Protein AF-0000000077147014 (afdb_homodimer)

Structure (mmCIF, N/CA/C/O backbone):
data_AF-0000000077147014-model_v1
#
loop_
_entity.id
_entity.type
_entity.pdbx_description
1 polymer '2-5 RNA ligase family protein'
#
loop_
_atom_site.group_PDB
_atom_site.id
_atom_site.type_symbol
_atom_site.label_atom_id
_atom_site.label_alt_id
_atom_site.label_comp_id
_atom_site.label_asym_id
_atom_site.label_entity_id
_atom_site.label_seq_id
_atom_site.pdbx_PDB_ins_code
_atom_site.Cartn_x
_atom_site.Cartn_y
_atom_site.Cartn_z
_atom_site.occupancy
_atom_site.B_iso_or_equiv
_atom_site.auth_seq_id
_atom_site.auth_comp_id
_atom_site.auth_asym_id
_atom_site.auth_atom_id
_atom_site.pdbx_PDB_model_num
ATOM 1 N N . MET A 1 1 ? -0.288 -18.688 -18.984 1 92.69 1 MET A N 1
ATOM 2 C CA . MET A 1 1 ? 0.367 -17.547 -18.375 1 92.69 1 MET A CA 1
ATOM 3 C C . MET A 1 1 ? 1.266 -17.969 -17.219 1 92.69 1 MET A C 1
ATOM 5 O O . MET A 1 1 ? 0.991 -18.969 -16.562 1 92.69 1 MET A O 1
ATOM 9 N N . TYR A 1 2 ? 2.439 -17.297 -17.062 1 96.5 2 TYR A N 1
ATOM 10 C CA . TYR A 1 2 ? 3.393 -17.609 -16 1 96.5 2 TYR A CA 1
ATOM 11 C C . TYR A 1 2 ? 3.498 -16.469 -15 1 96.5 2 TYR A C 1
ATOM 13 O O . TYR A 1 2 ? 3.217 -15.312 -15.336 1 96.5 2 TYR A O 1
ATOM 21 N N . ALA A 1 3 ? 3.865 -16.859 -13.805 1 96.75 3 ALA A N 1
ATOM 22 C CA . ALA A 1 3 ? 4.113 -15.828 -12.797 1 96.75 3 ALA A CA 1
ATOM 23 C C . ALA A 1 3 ? 5.227 -16.25 -11.844 1 96.75 3 ALA A C 1
ATOM 25 O O . ALA A 1 3 ? 5.406 -17.453 -11.578 1 96.75 3 ALA A O 1
ATOM 26 N N . ILE A 1 4 ? 5.977 -15.32 -11.414 1 97.81 4 ILE A N 1
ATOM 27 C CA . ILE A 1 4 ? 6.914 -15.516 -10.312 1 97.81 4 ILE A CA 1
ATOM 28 C C . ILE A 1 4 ? 6.309 -14.977 -9.016 1 97.81 4 ILE A C 1
ATOM 30 O O . ILE A 1 4 ? 5.945 -13.805 -8.938 1 97.81 4 ILE A O 1
ATOM 34 N N . ILE A 1 5 ? 6.238 -15.891 -8.039 1 97.81 5 ILE A N 1
ATOM 35 C CA . ILE A 1 5 ? 5.578 -15.516 -6.797 1 97.81 5 ILE A CA 1
ATOM 36 C C . ILE A 1 5 ? 6.547 -15.672 -5.629 1 97.81 5 ILE A C 1
ATOM 38 O O . ILE A 1 5 ? 7.426 -16.547 -5.656 1 97.81 5 ILE A O 1
ATOM 42 N N . ALA A 1 6 ? 6.457 -14.797 -4.676 1 97.75 6 ALA A N 1
ATOM 43 C CA . ALA A 1 6 ? 7.141 -14.906 -3.391 1 97.75 6 ALA A CA 1
ATOM 44 C C . ALA A 1 6 ? 6.211 -15.484 -2.322 1 97.75 6 ALA A C 1
ATOM 46 O O . ALA A 1 6 ? 5.129 -14.945 -2.078 1 97.75 6 ALA A O 1
ATOM 47 N N . THR A 1 7 ? 6.66 -16.562 -1.716 1 97.62 7 THR A N 1
ATOM 48 C CA . THR A 1 7 ? 5.84 -17.219 -0.704 1 97.62 7 THR A CA 1
ATOM 49 C C . THR A 1 7 ? 6.469 -17.078 0.678 1 97.62 7 THR A C 1
ATOM 51 O O . THR A 1 7 ? 7.613 -16.641 0.802 1 97.62 7 THR A O 1
ATOM 54 N N . PHE A 1 8 ? 5.684 -17.453 1.666 1 97.75 8 PHE A N 1
ATOM 55 C CA . PHE A 1 8 ? 6 -17.016 3.02 1 97.75 8 PHE A CA 1
ATOM 56 C C . PHE A 1 8 ? 6.328 -18.219 3.91 1 97.75 8 PHE A C 1
ATOM 58 O O . PHE A 1 8 ? 6.281 -19.359 3.461 1 97.75 8 PHE A O 1
ATOM 65 N N . ASP A 1 9 ? 6.742 -17.891 5.125 1 97.12 9 ASP A N 1
ATOM 66 C CA . ASP A 1 9 ? 6.973 -18.906 6.148 1 97.12 9 ASP A CA 1
ATOM 67 C C . ASP A 1 9 ? 5.688 -19.672 6.469 1 97.12 9 ASP A C 1
ATOM 69 O O . ASP A 1 9 ? 4.59 -19.203 6.16 1 97.12 9 ASP A O 1
ATOM 73 N N . ARG A 1 10 ? 5.891 -20.766 7.113 1 96.94 10 ARG A N 1
ATOM 74 C CA . ARG A 1 10 ? 4.793 -21.703 7.348 1 96.94 10 ARG A CA 1
ATOM 75 C C . ARG A 1 10 ? 3.74 -21.078 8.266 1 96.94 10 ARG A C 1
ATOM 77 O O . ARG A 1 10 ? 2.543 -21.312 8.086 1 96.94 10 ARG A O 1
ATOM 84 N N . VAL A 1 11 ? 4.176 -20.375 9.25 1 97.06 11 VAL A N 1
ATOM 85 C CA . VAL A 1 11 ? 3.254 -19.797 10.227 1 97.06 11 VAL A CA 1
ATOM 86 C C . VAL A 1 11 ? 2.295 -18.844 9.523 1 97.06 11 VAL A C 1
ATOM 88 O O . VAL A 1 11 ? 1.075 -18.953 9.672 1 97.06 11 VAL A O 1
ATOM 91 N N . PHE A 1 12 ? 2.838 -17.969 8.773 1 97.38 12 PHE A N 1
ATOM 92 C CA . PHE A 1 12 ? 2.023 -17.016 8.031 1 97.38 12 PHE A CA 1
ATOM 93 C C . PHE A 1 12 ? 1.154 -17.734 7.004 1 97.38 12 PHE A C 1
ATOM 95 O O . PHE A 1 12 ? -0.039 -17.438 6.887 1 97.38 12 PHE A O 1
ATOM 102 N N . THR A 1 13 ? 1.712 -18.625 6.293 1 97.56 13 THR A N 1
ATOM 103 C CA . THR A 1 13 ? 0.986 -19.359 5.258 1 97.56 13 THR A CA 1
ATOM 104 C C . THR A 1 13 ? -0.227 -20.062 5.848 1 97.56 13 THR A C 1
ATOM 106 O O . THR A 1 13 ? -1.324 -20 5.293 1 97.56 13 THR A O 1
ATOM 109 N N . ASN A 1 14 ? -0.044 -20.703 6.934 1 97.19 14 ASN A N 1
ATOM 110 C CA . ASN A 1 14 ? -1.148 -21.422 7.578 1 97.19 14 ASN A CA 1
ATOM 111 C C . ASN A 1 14 ? -2.236 -20.453 8.039 1 97.19 14 ASN A C 1
ATOM 113 O O . ASN A 1 14 ? -3.426 -20.719 7.855 1 97.19 14 ASN A O 1
ATOM 117 N N . LYS A 1 15 ? -1.782 -19.391 8.641 1 96.5 15 LYS A N 1
ATOM 118 C CA . LYS A 1 15 ? -2.729 -18.391 9.125 1 96.5 15 LYS A CA 1
ATOM 119 C C . LYS A 1 15 ? -3.59 -17.844 7.992 1 96.5 15 LYS A C 1
ATOM 121 O O . LYS A 1 15 ? -4.809 -17.75 8.125 1 96.5 15 LYS A O 1
ATOM 126 N N . ILE A 1 16 ? -2.965 -17.547 6.871 1 96.62 16 ILE A N 1
ATOM 127 C CA . ILE A 1 16 ? -3.68 -16.938 5.758 1 96.62 16 ILE A CA 1
ATOM 128 C C . ILE A 1 16 ? -4.543 -17.984 5.059 1 96.62 16 ILE A C 1
ATOM 130 O O . ILE A 1 16 ? -5.656 -17.688 4.621 1 96.62 16 ILE A O 1
ATOM 134 N N . THR A 1 17 ? -4.047 -19.188 4.961 1 95.81 17 THR A N 1
ATOM 135 C CA . THR A 1 17 ? -4.852 -20.266 4.387 1 95.81 17 THR A CA 1
ATOM 136 C C . THR A 1 17 ? -6.117 -20.484 5.207 1 95.81 17 THR A C 1
ATOM 138 O O . THR A 1 17 ? -7.203 -20.672 4.648 1 95.81 17 THR A O 1
ATOM 141 N N . GLU A 1 18 ? -5.965 -20.469 6.48 1 95.12 18 GLU A N 1
ATOM 142 C CA . GLU A 1 18 ? -7.129 -20.609 7.352 1 95.12 18 GLU A CA 1
ATOM 143 C C . GLU A 1 18 ? -8.109 -19.453 7.137 1 95.12 18 GLU A C 1
ATOM 145 O O . GLU A 1 18 ? -9.32 -19.672 7.055 1 95.12 18 GLU A O 1
ATOM 150 N N . LEU A 1 19 ? -7.598 -18.281 7.055 1 95.06 19 LEU A N 1
ATOM 151 C CA . LEU A 1 19 ? -8.438 -17.109 6.805 1 95.06 19 LEU A CA 1
ATOM 152 C C . LEU A 1 19 ? -9.164 -17.25 5.473 1 95.06 19 LEU A C 1
ATOM 154 O O . LEU A 1 19 ? -10.367 -16.984 5.391 1 95.06 19 LEU A O 1
ATOM 158 N N . GLN A 1 20 ? -8.469 -17.641 4.461 1 95.06 20 GLN A N 1
ATOM 159 C CA . GLN A 1 20 ? -9.062 -17.828 3.141 1 95.06 20 GLN A CA 1
ATOM 160 C C . GLN A 1 20 ? -10.18 -18.875 3.18 1 95.06 20 GLN A C 1
ATOM 162 O O . GLN A 1 20 ? -11.227 -18.688 2.549 1 95.06 20 GLN A O 1
ATOM 167 N N . ASN A 1 21 ? -9.953 -19.922 3.908 1 94.12 21 ASN A N 1
ATOM 168 C CA . ASN A 1 21 ? -10.984 -20.953 4.07 1 94.12 21 ASN A CA 1
ATOM 169 C C . ASN A 1 21 ? -12.211 -20.406 4.793 1 94.12 21 ASN A C 1
ATOM 171 O O . ASN A 1 21 ? -13.344 -20.672 4.395 1 94.12 21 ASN A O 1
ATOM 175 N N . GLU A 1 22 ? -11.961 -19.688 5.816 1 94.25 22 GLU A N 1
ATOM 176 C CA . GLU A 1 22 ? -13.07 -19.078 6.555 1 94.25 22 GLU A CA 1
ATOM 177 C C . GLU A 1 22 ? -13.875 -18.141 5.664 1 94.25 22 GLU A C 1
ATOM 179 O O . GLU A 1 22 ? -15.109 -18.156 5.707 1 94.25 22 GLU A O 1
ATOM 184 N N . LEU A 1 23 ? -13.172 -17.375 4.883 1 94.62 23 LEU A N 1
ATOM 185 C CA . LEU A 1 23 ? -13.844 -16.438 3.99 1 94.62 23 LEU A CA 1
ATOM 186 C C . LEU A 1 23 ? -14.633 -17.188 2.918 1 94.62 23 LEU A C 1
ATOM 188 O O . LEU A 1 23 ? -15.727 -16.75 2.531 1 94.62 23 LEU A O 1
ATOM 192 N N . THR A 1 24 ? -14.047 -18.234 2.447 1 92.94 24 THR A N 1
ATOM 193 C CA . THR A 1 24 ? -14.758 -19.062 1.479 1 92.94 24 THR A CA 1
ATOM 194 C C . THR A 1 24 ? -16.078 -19.578 2.068 1 92.94 24 THR A C 1
ATOM 196 O O . THR A 1 24 ? -17.094 -19.594 1.386 1 92.94 24 THR A O 1
ATOM 199 N N . ASN A 1 25 ? -16.047 -19.938 3.271 1 91.94 25 ASN A N 1
ATOM 200 C CA . ASN A 1 25 ? -17.25 -20.391 3.951 1 91.94 25 ASN A CA 1
ATOM 201 C C . ASN A 1 25 ? -18.297 -19.281 4.062 1 91.94 25 ASN A C 1
ATOM 203 O O . ASN A 1 25 ? -19.5 -19.531 3.996 1 91.94 25 ASN A O 1
ATOM 207 N N . VAL A 1 26 ? -17.797 -18.078 4.188 1 89.31 26 VAL A N 1
ATOM 208 C CA . VAL A 1 26 ? -18.656 -16.922 4.367 1 89.31 26 VAL A CA 1
ATOM 209 C C . VAL A 1 26 ? -19.297 -16.531 3.035 1 89.31 26 VAL A C 1
ATOM 211 O O . VAL A 1 26 ? -20.469 -16.188 2.979 1 89.31 26 VAL A O 1
ATOM 214 N N . ILE A 1 27 ? -18.5 -16.656 1.936 1 91.12 27 ILE A N 1
ATOM 215 C CA . ILE A 1 27 ? -18.969 -16.047 0.701 1 91.12 27 ILE A CA 1
ATOM 216 C C . ILE A 1 27 ? -19.391 -17.141 -0.289 1 91.12 27 ILE A C 1
ATOM 218 O O . ILE A 1 27 ? -20 -16.844 -1.318 1 91.12 27 ILE A O 1
ATOM 222 N N . GLY A 1 28 ? -19.109 -18.328 0.008 1 87.56 28 GLY A N 1
ATOM 223 C CA . GLY A 1 28 ? -19.516 -19.453 -0.815 1 87.56 28 GLY A CA 1
ATOM 224 C C . GLY A 1 28 ? -18.531 -19.781 -1.914 1 87.56 28 GLY A C 1
ATOM 225 O O . GLY A 1 28 ? -18.469 -20.922 -2.379 1 87.56 28 GLY A O 1
ATOM 226 N N . THR A 1 29 ? -17.812 -18.766 -2.443 1 79.94 29 THR A N 1
ATOM 227 C CA . THR A 1 29 ? -16.844 -19.031 -3.506 1 79.94 29 THR A CA 1
ATOM 228 C C . THR A 1 29 ? -15.617 -18.141 -3.344 1 79.94 29 THR A C 1
ATOM 230 O O . THR A 1 29 ? -15.711 -17.031 -2.812 1 79.94 29 THR A O 1
ATOM 233 N N . ASN A 1 30 ? -14.453 -18.719 -3.51 1 81.06 30 ASN A N 1
ATOM 234 C CA . ASN A 1 30 ? -13.18 -18.031 -3.598 1 81.06 30 ASN A CA 1
ATOM 235 C C . ASN A 1 30 ? -12.344 -18.547 -4.766 1 81.06 30 ASN A C 1
ATOM 237 O O . ASN A 1 30 ? -12.164 -19.75 -4.926 1 81.06 30 ASN A O 1
ATOM 241 N N . GLN A 1 31 ? -11.992 -17.734 -5.664 1 78.75 31 GLN A N 1
ATOM 242 C CA . GLN A 1 31 ? -11.312 -18.172 -6.887 1 78.75 31 GLN A CA 1
ATOM 243 C C . GLN A 1 31 ? -9.812 -17.922 -6.805 1 78.75 31 GLN A C 1
ATOM 245 O O . GLN A 1 31 ? -9.227 -17.312 -7.703 1 78.75 31 GLN A O 1
ATOM 250 N N . LEU A 1 32 ? -9.164 -18.438 -5.797 1 81.06 32 LEU A N 1
ATOM 251 C CA . LEU A 1 32 ? -7.738 -18.188 -5.586 1 81.06 32 LEU A CA 1
ATOM 252 C C . LEU A 1 32 ? -6.902 -19.219 -6.355 1 81.06 32 LEU A C 1
ATOM 254 O O . LEU A 1 32 ? -5.672 -19.219 -6.254 1 81.06 32 LEU A O 1
ATOM 258 N N . ALA A 1 33 ? -7.266 -19.844 -7.309 1 70.38 33 ALA A N 1
ATOM 259 C CA . ALA A 1 33 ? -6.66 -20.781 -8.25 1 70.38 33 ALA A CA 1
ATOM 260 C C . ALA A 1 33 ? -5.703 -21.734 -7.535 1 70.38 33 ALA A C 1
ATOM 262 O O . ALA A 1 33 ? -4.648 -22.078 -8.078 1 70.38 33 ALA A O 1
ATOM 263 N N . GLY A 1 34 ? -5.902 -21.969 -6.297 1 77.56 34 GLY A N 1
ATOM 264 C CA . GLY A 1 34 ? -5.16 -22.969 -5.562 1 77.56 34 GLY A CA 1
ATOM 265 C C . GLY A 1 34 ? -3.727 -22.562 -5.273 1 77.56 34 GLY A C 1
ATOM 266 O O . GLY A 1 34 ? -2.852 -23.422 -5.113 1 77.56 34 GLY A O 1
ATOM 267 N N . VAL A 1 35 ? -3.436 -21.406 -5.348 1 86.69 35 VAL A N 1
ATOM 268 C CA . VAL A 1 35 ? -2.076 -20.953 -5.062 1 86.69 35 VAL A CA 1
ATOM 269 C C . VAL A 1 35 ? -1.953 -20.578 -3.59 1 86.69 35 VAL A C 1
ATOM 271 O O . VAL A 1 35 ? -2.857 -19.953 -3.025 1 86.69 35 VAL A O 1
ATOM 274 N N . GLU A 1 36 ? -0.908 -21 -2.99 1 94.94 36 GLU A N 1
ATOM 275 C CA . GLU A 1 36 ? -0.655 -20.594 -1.611 1 94.94 36 GLU A CA 1
ATOM 276 C C . GLU A 1 36 ? -0.504 -19.078 -1.5 1 94.94 36 GLU A C 1
ATOM 278 O O . GLU A 1 36 ? -0.268 -18.391 -2.5 1 94.94 36 GLU A O 1
ATOM 283 N N . PRO A 1 37 ? -0.7 -18.609 -0.279 1 97.19 37 PRO A N 1
ATOM 284 C CA . PRO A 1 37 ? -0.51 -17.172 -0.081 1 97.19 37 PRO A CA 1
ATOM 285 C C . PRO A 1 37 ? 0.825 -16.672 -0.628 1 97.19 37 PRO A C 1
ATOM 287 O O . PRO A 1 37 ? 1.866 -17.281 -0.381 1 97.19 37 PRO A O 1
ATOM 290 N N . HIS A 1 38 ? 0.759 -15.555 -1.371 1 97.94 38 HIS A N 1
ATOM 291 C CA . HIS A 1 38 ? 1.967 -15.102 -2.055 1 97.94 38 HIS A CA 1
ATOM 292 C C . HIS A 1 38 ? 1.878 -13.625 -2.414 1 97.94 38 HIS A C 1
ATOM 294 O O . HIS A 1 38 ? 0.813 -13.016 -2.295 1 97.94 38 HIS A O 1
ATOM 300 N N . ILE A 1 39 ? 2.998 -13.117 -2.777 1 98.31 39 ILE A N 1
ATOM 301 C CA . ILE A 1 39 ? 3.115 -11.852 -3.5 1 98.31 39 ILE A CA 1
ATOM 302 C C . ILE A 1 39 ? 3.668 -12.109 -4.902 1 98.31 39 ILE A C 1
ATOM 304 O O . ILE A 1 39 ? 4.695 -12.773 -5.055 1 98.31 39 ILE A O 1
ATOM 308 N N . THR A 1 40 ? 2.986 -11.625 -5.91 1 97.94 40 THR A N 1
ATOM 309 C CA . THR A 1 40 ? 3.461 -11.781 -7.281 1 97.94 40 THR A CA 1
ATOM 310 C C . THR A 1 40 ? 4.492 -10.711 -7.621 1 97.94 40 THR A C 1
ATOM 312 O O . THR A 1 40 ? 4.285 -9.523 -7.34 1 97.94 40 THR A O 1
ATOM 315 N N . LEU A 1 41 ? 5.578 -11.156 -8.203 1 98.06 41 LEU A N 1
ATOM 316 C CA . LEU A 1 41 ? 6.645 -10.227 -8.578 1 98.06 41 LEU A CA 1
ATOM 317 C C . LEU A 1 41 ? 6.555 -9.875 -10.062 1 98.06 41 LEU A C 1
ATOM 319 O O . LEU A 1 41 ? 6.93 -8.766 -10.461 1 98.06 41 LEU A O 1
ATOM 323 N N . ALA A 1 42 ? 6.172 -10.789 -10.836 1 98 42 ALA A N 1
ATOM 324 C CA . ALA A 1 42 ? 6.078 -10.602 -12.281 1 98 42 ALA A CA 1
ATOM 325 C C . ALA A 1 42 ? 5.199 -11.672 -12.922 1 98 42 ALA A C 1
ATOM 327 O O . ALA A 1 42 ? 4.926 -12.711 -12.305 1 98 42 ALA A O 1
ATOM 328 N N . ASP A 1 43 ? 4.719 -11.383 -14.109 1 97.25 43 ASP A N 1
ATOM 329 C CA . ASP A 1 43 ? 3.994 -12.352 -14.922 1 97.25 43 ASP A CA 1
ATOM 330 C C . ASP A 1 43 ? 4.496 -12.344 -16.359 1 97.25 43 ASP A C 1
ATOM 332 O O . ASP A 1 43 ? 5.148 -11.391 -16.797 1 97.25 43 ASP A O 1
ATOM 336 N N . TYR A 1 44 ? 4.293 -13.453 -17.031 1 97 44 TYR A N 1
ATOM 337 C CA . TYR A 1 44 ? 4.746 -13.633 -18.406 1 97 44 TYR A CA 1
ATOM 338 C C . TYR A 1 44 ? 3.699 -14.375 -19.234 1 97 44 TYR A C 1
ATOM 340 O O . TYR A 1 44 ? 3.068 -15.312 -18.75 1 97 44 TYR A O 1
ATOM 348 N N . ASN A 1 45 ? 3.57 -13.961 -20.469 1 95.44 45 ASN A N 1
ATOM 349 C CA . ASN A 1 45 ? 2.701 -14.695 -21.375 1 95.44 45 ASN A CA 1
ATOM 350 C C . ASN A 1 45 ? 3.383 -15.953 -21.906 1 95.44 45 ASN A C 1
ATOM 352 O O . ASN A 1 45 ? 2.781 -17.031 -21.938 1 95.44 45 ASN A O 1
ATOM 356 N N . GLU A 1 46 ? 4.582 -15.797 -22.359 1 95.69 46 GLU A N 1
ATOM 357 C CA . GLU A 1 46 ? 5.422 -16.891 -22.844 1 95.69 46 GLU A CA 1
ATOM 358 C C . GLU A 1 46 ? 6.766 -16.906 -22.125 1 95.69 46 GLU A C 1
ATOM 360 O O . GLU A 1 46 ? 7.289 -15.859 -21.734 1 95.69 46 GLU A O 1
ATOM 365 N N . LEU A 1 47 ? 7.211 -18.125 -21.984 1 96 47 LEU A N 1
ATOM 366 C CA . LEU A 1 47 ? 8.445 -18.234 -21.219 1 96 47 LEU A CA 1
ATOM 367 C C . LEU A 1 47 ? 9.219 -19.484 -21.609 1 96 47 LEU A C 1
ATOM 369 O O . LEU A 1 47 ? 8.648 -20.562 -21.734 1 96 47 LEU A O 1
ATOM 373 N N . ASP A 1 48 ? 10.484 -19.266 -21.969 1 97.06 48 ASP A N 1
ATOM 374 C CA . ASP A 1 48 ? 11.383 -20.422 -21.984 1 97.06 48 ASP A CA 1
ATOM 375 C C . ASP A 1 48 ? 11.68 -20.906 -20.562 1 97.06 48 ASP A C 1
ATOM 377 O O . ASP A 1 48 ? 12.609 -20.406 -19.922 1 97.06 48 ASP A O 1
ATOM 381 N N . VAL A 1 49 ? 10.961 -21.875 -20.141 1 97.38 49 VAL A N 1
ATOM 382 C CA . VAL A 1 49 ? 10.945 -22.297 -18.75 1 97.38 49 VAL A CA 1
ATOM 383 C C . VAL A 1 49 ? 12.336 -22.781 -18.344 1 97.38 49 VAL A C 1
ATOM 385 O O . VAL A 1 49 ? 12.805 -22.484 -17.234 1 97.38 49 VAL A O 1
ATOM 388 N N . HIS A 1 50 ? 12.961 -23.516 -19.188 1 97.38 50 HIS A N 1
ATOM 389 C CA . HIS A 1 50 ? 14.273 -24.062 -18.875 1 97.38 50 HIS A CA 1
ATOM 390 C C . HIS A 1 50 ? 15.297 -22.953 -18.641 1 97.38 50 HIS A C 1
ATOM 392 O O . HIS A 1 50 ? 15.945 -22.906 -17.594 1 97.38 50 HIS A O 1
ATOM 398 N N . LEU A 1 51 ? 15.406 -22.109 -19.562 1 97.69 51 LEU A N 1
ATOM 399 C CA . LEU A 1 51 ? 16.344 -21 -19.438 1 97.69 51 LEU A CA 1
ATOM 400 C C . LEU A 1 51 ? 15.992 -20.125 -18.234 1 97.69 51 LEU A C 1
ATOM 402 O O . LEU A 1 51 ? 16.891 -19.703 -17.5 1 97.69 51 LEU A O 1
ATOM 406 N N . TYR A 1 52 ? 14.766 -19.844 -18.047 1 97.75 52 TYR A N 1
ATOM 407 C CA . TYR A 1 52 ? 14.289 -18.984 -16.984 1 97.75 52 TYR A CA 1
ATOM 408 C C . TYR A 1 52 ? 14.633 -19.562 -15.609 1 97.75 52 TYR A C 1
ATOM 410 O O . TYR A 1 52 ? 15.102 -18.844 -14.727 1 97.75 52 TYR A O 1
ATOM 418 N N . THR A 1 53 ? 14.414 -20.812 -15.445 1 97.56 53 THR A N 1
ATOM 419 C CA . THR A 1 53 ? 14.625 -21.422 -14.141 1 97.56 53 THR A CA 1
ATOM 420 C C . THR A 1 53 ? 16.109 -21.453 -13.789 1 97.56 53 THR A C 1
ATOM 422 O O . THR A 1 53 ? 16.484 -21.312 -12.617 1 97.56 53 THR A O 1
ATOM 425 N N . GLU A 1 54 ? 16.922 -21.672 -14.773 1 97 54 GLU A N 1
ATOM 426 C CA . GLU A 1 54 ? 18.359 -21.578 -14.531 1 97 54 GLU A CA 1
ATOM 427 C C . GLU A 1 54 ? 18.75 -20.188 -14.023 1 97 54 GLU A C 1
ATOM 429 O O . GLU A 1 54 ? 19.453 -20.062 -13.023 1 97 54 GLU A O 1
ATOM 434 N N . LYS A 1 55 ? 18.234 -19.25 -14.68 1 97.44 55 LYS A N 1
ATOM 435 C CA . LYS A 1 55 ? 18.516 -17.859 -14.297 1 97.44 55 LYS A CA 1
ATOM 436 C C . LYS A 1 55 ? 17.922 -17.547 -12.93 1 97.44 55 LYS A C 1
ATOM 438 O O . LYS A 1 55 ? 18.531 -16.797 -12.141 1 97.44 55 LYS A O 1
ATOM 443 N N . LEU A 1 56 ? 16.766 -18.062 -12.648 1 97.5 56 LEU A N 1
ATOM 444 C CA . LEU A 1 56 ? 16.125 -17.828 -11.367 1 97.5 56 LEU A CA 1
ATOM 445 C C . LEU A 1 56 ? 16.953 -18.391 -10.227 1 97.5 56 LEU A C 1
ATOM 447 O O . LEU A 1 56 ? 17.094 -17.75 -9.18 1 97.5 56 LEU A O 1
ATOM 451 N N . GLY A 1 57 ? 17.453 -19.547 -10.461 1 96.44 57 GLY A N 1
ATOM 452 C CA . GLY A 1 57 ? 18.344 -20.125 -9.469 1 96.44 57 GLY A CA 1
ATOM 453 C C . GLY A 1 57 ? 19.547 -19.234 -9.18 1 96.44 57 GLY A C 1
ATOM 454 O O . GLY A 1 57 ? 19.906 -19.047 -8.016 1 96.44 57 GLY A O 1
ATOM 455 N N . GLU A 1 58 ? 20.141 -18.719 -10.188 1 96.88 58 GLU A N 1
ATOM 456 C CA . GLU A 1 58 ? 21.281 -17.812 -10.047 1 96.88 58 GLU A CA 1
ATOM 457 C C . GLU A 1 58 ? 20.891 -16.547 -9.305 1 96.88 58 GLU A C 1
ATOM 459 O O . GLU A 1 58 ? 21.625 -16.062 -8.445 1 96.88 58 GLU A O 1
ATOM 464 N N . PHE A 1 59 ? 19.797 -16.062 -9.695 1 97.31 59 PHE A N 1
ATOM 465 C CA . PHE A 1 59 ? 19.297 -14.836 -9.086 1 97.31 59 PHE A CA 1
ATOM 466 C C . PHE A 1 59 ? 19.094 -15.023 -7.586 1 97.31 59 PHE A C 1
ATOM 468 O O . PHE A 1 59 ? 19.531 -14.188 -6.789 1 97.31 59 PHE A O 1
ATOM 475 N N . VAL A 1 60 ? 18.438 -16.094 -7.195 1 95.38 60 VAL A N 1
ATOM 476 C CA . VAL A 1 60 ? 18.125 -16.359 -5.797 1 95.38 60 VAL A CA 1
ATOM 477 C C . VAL A 1 60 ? 19.422 -16.516 -5 1 95.38 60 VAL A C 1
ATOM 479 O O . VAL A 1 60 ? 19.516 -16.062 -3.855 1 95.38 60 VAL A O 1
ATOM 482 N N . ALA A 1 61 ? 20.406 -17.062 -5.598 1 93.56 61 ALA A N 1
ATOM 483 C CA . ALA A 1 61 ? 21.672 -17.375 -4.938 1 93.56 61 ALA A CA 1
ATOM 484 C C . ALA A 1 61 ? 22.406 -16.094 -4.531 1 93.56 61 ALA A C 1
ATOM 486 O O . ALA A 1 61 ? 23.203 -16.094 -3.6 1 93.56 61 ALA A O 1
ATOM 487 N N . ILE A 1 62 ? 22.078 -15.008 -5.145 1 92.56 62 ILE A N 1
ATOM 488 C CA . ILE A 1 62 ? 22.844 -13.789 -4.875 1 92.56 62 ILE A CA 1
ATOM 489 C C . ILE A 1 62 ? 22 -12.828 -4.051 1 92.56 62 ILE A C 1
ATOM 491 O O . ILE A 1 62 ? 22.406 -11.703 -3.777 1 92.56 62 ILE A O 1
ATOM 495 N N . GLN A 1 63 ? 20.812 -13.227 -3.73 1 92.06 63 GLN A N 1
ATOM 496 C CA . GLN A 1 63 ? 19.953 -12.344 -2.947 1 92.06 63 GLN A CA 1
ATOM 497 C C . GLN A 1 63 ? 20.391 -12.32 -1.482 1 92.06 63 GLN A C 1
ATOM 499 O O . GLN A 1 63 ? 20.859 -13.328 -0.95 1 92.06 63 GLN A O 1
ATOM 504 N N . GLU A 1 64 ? 20.188 -11.141 -0.95 1 84.88 64 GLU A N 1
ATOM 505 C CA . GLU A 1 64 ? 20.438 -10.984 0.48 1 84.88 64 GLU A CA 1
ATOM 506 C C . GLU A 1 64 ? 19.188 -11.336 1.296 1 84.88 64 GLU A C 1
ATOM 508 O O . GLU A 1 64 ? 18.094 -11.422 0.752 1 84.88 64 GLU A O 1
ATOM 513 N N . ASN A 1 65 ? 19.453 -11.594 2.592 1 84.94 65 ASN A N 1
ATOM 514 C CA . ASN A 1 65 ? 18.344 -11.812 3.502 1 84.94 65 ASN A CA 1
ATOM 515 C C . ASN A 1 65 ? 17.453 -10.57 3.615 1 84.94 65 ASN A C 1
ATOM 517 O O . ASN A 1 65 ? 17.953 -9.445 3.635 1 84.94 65 ASN A O 1
ATOM 521 N N . MET A 1 66 ? 16.312 -10.891 3.641 1 87.88 66 MET A N 1
ATOM 522 C CA . MET A 1 66 ? 15.383 -9.781 3.811 1 87.88 66 MET A CA 1
ATOM 523 C C . MET A 1 66 ? 14.672 -9.867 5.16 1 87.88 66 MET A C 1
ATOM 525 O O . MET A 1 66 ? 14.383 -10.969 5.645 1 87.88 66 MET A O 1
ATOM 529 N N . ASP A 1 67 ? 14.359 -8.711 5.734 1 90 67 ASP A N 1
ATOM 530 C CA . ASP A 1 67 ? 13.578 -8.648 6.965 1 90 67 ASP A CA 1
ATOM 531 C C . ASP A 1 67 ? 12.141 -9.117 6.73 1 90 67 ASP A C 1
ATOM 533 O O . ASP A 1 67 ? 11.695 -9.203 5.586 1 90 67 ASP A O 1
ATOM 537 N N . ALA A 1 68 ? 11.586 -9.469 7.887 1 95.31 68 ALA A N 1
ATOM 538 C CA . ALA A 1 68 ? 10.172 -9.828 7.812 1 95.31 68 ALA A CA 1
ATOM 539 C C . ALA A 1 68 ? 9.352 -8.68 7.23 1 95.31 68 ALA A C 1
ATOM 541 O O . ALA A 1 68 ? 9.68 -7.508 7.418 1 95.31 68 ALA A O 1
ATOM 542 N N . VAL A 1 69 ? 8.383 -9.07 6.504 1 96.12 69 VAL A N 1
ATOM 543 C CA . VAL A 1 69 ? 7.438 -8.102 5.953 1 96.12 69 VAL A CA 1
ATOM 544 C C . VAL A 1 69 ? 6.211 -8.008 6.855 1 96.12 69 VAL A C 1
ATOM 546 O O . VAL A 1 69 ? 5.699 -9.031 7.324 1 96.12 69 VAL A O 1
ATOM 549 N N . THR A 1 70 ? 5.777 -6.789 7.105 1 96.81 70 THR A N 1
ATOM 550 C CA . THR A 1 70 ? 4.602 -6.562 7.938 1 96.81 70 THR A CA 1
ATOM 551 C C . THR A 1 70 ? 3.387 -6.219 7.074 1 96.81 70 THR A C 1
ATOM 553 O O . THR A 1 70 ? 3.518 -5.551 6.047 1 96.81 70 THR A O 1
ATOM 556 N N . PHE A 1 71 ? 2.25 -6.75 7.5 1 97.25 71 PHE A N 1
ATOM 557 C CA . PHE A 1 71 ? 0.974 -6.469 6.855 1 97.25 71 PHE A CA 1
ATOM 558 C C . PHE A 1 71 ? 0.046 -5.707 7.797 1 97.25 71 PHE A C 1
ATOM 560 O O . PHE A 1 71 ? -0.806 -6.309 8.453 1 97.25 71 PHE A O 1
ATOM 567 N N . PRO A 1 72 ? 0.117 -4.387 7.777 1 96.19 72 PRO A N 1
ATOM 568 C CA . PRO A 1 72 ? -0.645 -3.609 8.758 1 96.19 72 PRO A CA 1
ATOM 569 C C . PRO A 1 72 ? -2.043 -3.246 8.266 1 96.19 72 PRO A C 1
ATOM 571 O O . PRO A 1 72 ? -2.863 -2.742 9.039 1 96.19 72 PRO A O 1
ATOM 574 N N . SER A 1 73 ? -2.332 -3.502 7.012 1 96.88 73 SER A N 1
ATOM 575 C CA . SER A 1 73 ? -3.588 -3.016 6.453 1 96.88 73 SER A CA 1
ATOM 576 C C . SER A 1 73 ? -4.156 -3.996 5.43 1 96.88 73 SER A C 1
ATOM 578 O O . SER A 1 73 ? -3.463 -4.922 5 1 96.88 73 SER A O 1
ATOM 580 N N . VAL A 1 74 ? -5.406 -3.791 5.141 1 97.44 74 VAL A N 1
ATOM 581 C CA . VAL A 1 74 ? -6.109 -4.539 4.105 1 97.44 74 VAL A CA 1
ATOM 582 C C . VAL A 1 74 ? -6.383 -3.629 2.906 1 97.44 74 VAL A C 1
ATOM 584 O O . VAL A 1 74 ? -6.727 -2.457 3.074 1 97.44 74 VAL A O 1
ATOM 587 N N . GLY A 1 75 ? -6.129 -4.172 1.746 1 97.25 75 GLY A N 1
ATOM 588 C CA . GLY A 1 75 ? -6.402 -3.432 0.525 1 97.25 75 GLY A CA 1
ATOM 589 C C . GLY A 1 75 ? -7.496 -4.059 -0.32 1 97.25 75 GLY A C 1
ATOM 590 O O . GLY A 1 75 ? -7.84 -5.227 -0.134 1 97.25 75 GLY A O 1
ATOM 591 N N . ILE A 1 76 ? -8.008 -3.23 -1.161 1 96.12 76 ILE A N 1
ATOM 592 C CA . ILE A 1 76 ? -9.023 -3.721 -2.084 1 96.12 76 ILE A CA 1
ATOM 593 C C . ILE A 1 76 ? -8.789 -3.125 -3.471 1 96.12 76 ILE A C 1
ATOM 595 O O . ILE A 1 76 ? -8.352 -1.979 -3.598 1 96.12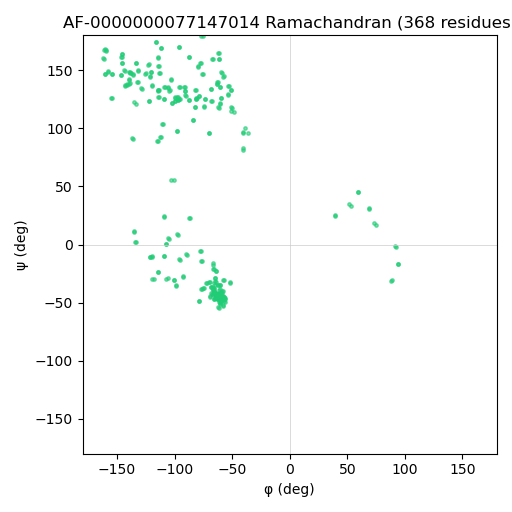 76 ILE A O 1
ATOM 599 N N . PHE A 1 77 ? -8.938 -3.906 -4.453 1 94.88 77 PHE A N 1
ATOM 600 C CA . PHE A 1 77 ? -9.125 -3.465 -5.828 1 94.88 77 PHE A CA 1
ATOM 601 C C . PHE A 1 77 ? -10.609 -3.48 -6.199 1 94.88 77 PHE A C 1
ATOM 603 O O . PHE A 1 77 ? -11.141 -4.512 -6.609 1 94.88 77 PHE A O 1
ATOM 610 N N . PRO A 1 78 ? -11.234 -2.338 -6.121 1 88.12 78 PRO A N 1
ATOM 611 C CA . PRO A 1 78 ? -12.688 -2.328 -6.297 1 88.12 78 PRO A CA 1
ATOM 612 C C . PRO A 1 78 ? -13.117 -2.748 -7.699 1 88.12 78 PRO A C 1
ATOM 614 O O . PRO A 1 78 ? -14.195 -3.32 -7.875 1 88.12 78 PRO A O 1
ATOM 617 N N . THR A 1 79 ? -12.312 -2.516 -8.688 1 85.06 79 THR A N 1
ATOM 618 C CA . THR A 1 79 ? -12.672 -2.766 -10.086 1 85.06 79 THR A CA 1
ATOM 619 C C . THR A 1 79 ? -12.906 -4.254 -10.32 1 85.06 79 THR A C 1
ATOM 621 O O . THR A 1 79 ? -13.633 -4.633 -11.242 1 85.06 79 THR A O 1
ATOM 624 N N . ASN A 1 80 ? -12.336 -5.121 -9.469 1 86.31 80 ASN A N 1
ATOM 625 C CA . ASN A 1 80 ? -12.523 -6.551 -9.695 1 86.31 80 ASN A CA 1
ATOM 626 C C . ASN A 1 80 ? -12.859 -7.285 -8.398 1 86.31 80 ASN A C 1
ATOM 628 O O . ASN A 1 80 ? -12.781 -8.516 -8.344 1 86.31 80 ASN A O 1
ATOM 632 N N . GLY A 1 81 ? -13.133 -6.543 -7.398 1 90 81 GLY A N 1
ATOM 633 C CA . GLY A 1 81 ? -13.625 -7.105 -6.152 1 90 81 GLY A CA 1
ATOM 634 C C . GLY A 1 81 ? -12.586 -7.922 -5.41 1 90 81 GLY A C 1
ATOM 635 O O . GLY A 1 81 ? -12.906 -8.938 -4.793 1 90 81 GLY A O 1
ATOM 636 N N . THR A 1 82 ? -11.328 -7.586 -5.523 1 94.62 82 THR A N 1
ATOM 637 C CA . THR A 1 82 ? -10.242 -8.297 -4.852 1 94.62 82 THR A CA 1
ATOM 638 C C . THR A 1 82 ? -9.953 -7.676 -3.488 1 94.62 82 THR A C 1
ATOM 640 O O . THR A 1 82 ? -9.914 -6.449 -3.355 1 94.62 82 THR A O 1
ATOM 643 N N . VAL A 1 83 ? -9.844 -8.508 -2.461 1 96.69 83 VAL A N 1
ATOM 644 C CA . VAL A 1 83 ? -9.43 -8.109 -1.119 1 96.69 83 VAL A CA 1
ATOM 645 C C . VAL A 1 83 ? -8.094 -8.766 -0.774 1 96.69 83 VAL A C 1
ATOM 647 O O . VAL A 1 83 ? -7.906 -9.961 -0.999 1 96.69 83 VAL A O 1
ATOM 650 N N . PHE A 1 84 ? -7.168 -7.957 -0.253 1 97.62 84 PHE A N 1
ATOM 651 C CA . PHE A 1 84 ? -5.836 -8.5 -0.025 1 97.62 84 PHE A CA 1
ATOM 652 C C . PHE A 1 84 ? -5.203 -7.883 1.214 1 97.62 84 PHE A C 1
ATOM 654 O O . PHE A 1 84 ? -5.645 -6.832 1.685 1 97.62 84 PHE A O 1
ATOM 661 N N . LEU A 1 85 ? -4.266 -8.602 1.8 1 97.56 85 LEU A N 1
ATOM 662 C CA . LEU A 1 85 ? -3.379 -8.008 2.795 1 97.56 85 LEU A CA 1
ATOM 663 C C . LEU A 1 85 ? -2.275 -7.199 2.123 1 97.56 85 LEU A C 1
ATOM 665 O O . LEU A 1 85 ? -1.615 -7.688 1.201 1 97.56 85 LEU A O 1
ATOM 669 N N . ALA A 1 86 ? -2.129 -5.98 2.539 1 97.94 86 ALA A N 1
ATOM 670 C CA . ALA A 1 86 ? -1.139 -5.078 1.954 1 97.94 86 ALA A CA 1
ATOM 671 C C . ALA A 1 86 ? 0.083 -4.945 2.859 1 97.94 86 ALA A C 1
ATOM 673 O O . ALA A 1 86 ? -0.036 -4.527 4.016 1 97.94 86 ALA A O 1
ATOM 674 N N . PRO A 1 87 ? 1.254 -5.273 2.348 1 97.94 87 PRO A N 1
ATOM 675 C CA . PRO A 1 87 ? 2.455 -5.098 3.166 1 97.94 87 PRO A CA 1
ATOM 676 C C . PRO A 1 87 ? 2.947 -3.652 3.193 1 97.94 87 PRO A C 1
ATOM 678 O O . PRO A 1 87 ? 2.672 -2.887 2.266 1 97.94 87 PRO A O 1
ATOM 681 N N . THR A 1 88 ? 3.627 -3.357 4.293 1 97.56 88 THR A N 1
ATOM 682 C CA . THR A 1 88 ? 4.477 -2.176 4.223 1 97.56 88 THR A CA 1
ATOM 683 C C . THR A 1 88 ? 5.539 -2.338 3.139 1 97.56 88 THR A C 1
ATOM 685 O O . THR A 1 88 ? 6.312 -3.299 3.158 1 97.56 88 THR A O 1
ATOM 688 N N . VAL A 1 89 ? 5.52 -1.427 2.203 1 97.69 89 VAL A N 1
ATOM 689 C CA . VAL A 1 89 ? 6.531 -1.489 1.153 1 97.69 89 VAL A CA 1
ATOM 690 C C . VAL A 1 89 ? 7.812 -0.812 1.63 1 97.69 89 VAL A C 1
ATOM 692 O O . VAL A 1 89 ? 7.895 0.418 1.675 1 97.69 89 VAL A O 1
ATOM 695 N N . THR A 1 90 ? 8.773 -1.587 1.907 1 96.44 90 THR A N 1
ATOM 696 C CA . THR A 1 90 ? 10.062 -1.091 2.381 1 96.44 90 THR A CA 1
ATOM 697 C C . THR A 1 90 ? 11.055 -0.972 1.229 1 96.44 90 THR A C 1
ATOM 699 O O . THR A 1 90 ? 10.781 -1.425 0.116 1 96.44 90 THR A O 1
ATOM 702 N N . SER A 1 91 ? 12.188 -0.329 1.55 1 95 91 SER A N 1
ATOM 703 C CA . SER A 1 91 ? 13.258 -0.251 0.564 1 95 91 SER A CA 1
ATOM 704 C C . SER A 1 91 ? 13.75 -1.641 0.168 1 95 91 SER A C 1
ATOM 706 O O . SER A 1 91 ? 14.062 -1.885 -0.998 1 95 91 SER A O 1
ATOM 708 N N . GLU A 1 92 ? 13.742 -2.537 1.134 1 94.75 92 GLU A N 1
ATOM 709 C CA . GLU A 1 92 ? 14.211 -3.895 0.872 1 94.75 92 GLU A CA 1
ATOM 710 C C . GLU A 1 92 ? 13.258 -4.641 -0.052 1 94.75 92 GLU A C 1
ATOM 712 O O . GLU A 1 92 ? 13.688 -5.32 -0.985 1 94.75 92 GLU A O 1
ATOM 717 N N . LEU A 1 93 ? 12.016 -4.523 0.214 1 96.75 93 LEU A N 1
ATOM 718 C CA . LEU A 1 93 ? 11.023 -5.195 -0.619 1 96.75 93 LEU A CA 1
ATOM 719 C C . LEU A 1 93 ? 11.039 -4.641 -2.039 1 96.75 93 LEU A C 1
ATOM 721 O O . LEU A 1 93 ? 11.008 -5.402 -3.008 1 96.75 93 LEU A O 1
ATOM 725 N N . LEU A 1 94 ? 11.141 -3.357 -2.16 1 96.69 94 LEU A N 1
ATOM 726 C CA . LEU A 1 94 ? 11.195 -2.721 -3.473 1 96.69 94 LEU A CA 1
ATOM 727 C C . LEU A 1 94 ? 12.469 -3.115 -4.215 1 96.69 94 LEU A C 1
ATOM 729 O O . LEU A 1 94 ? 12.438 -3.322 -5.43 1 96.69 94 LEU A O 1
ATOM 733 N N . LYS A 1 95 ? 13.5 -3.148 -3.445 1 95.44 95 LYS A N 1
ATOM 734 C CA . LYS A 1 95 ? 14.773 -3.543 -4.043 1 95.44 95 LYS A CA 1
ATOM 735 C C . LYS A 1 95 ? 14.703 -4.957 -4.609 1 95.44 95 LYS A C 1
ATOM 737 O O . LYS A 1 95 ? 15.227 -5.223 -5.695 1 95.44 95 LYS A O 1
ATOM 742 N N . LEU A 1 96 ? 14.102 -5.848 -3.891 1 96.25 96 LEU A N 1
ATOM 743 C CA . LEU A 1 96 ? 13.914 -7.203 -4.402 1 96.25 96 LEU A CA 1
ATOM 744 C C . LEU A 1 96 ? 13.164 -7.18 -5.73 1 96.25 96 LEU A C 1
ATOM 746 O O . LEU A 1 96 ? 13.586 -7.816 -6.699 1 96.25 96 LEU A O 1
ATOM 750 N N . HIS A 1 97 ? 12.109 -6.449 -5.789 1 97.81 97 HIS A N 1
ATOM 751 C CA . HIS A 1 97 ? 11.289 -6.359 -6.988 1 97.81 97 HIS A CA 1
ATOM 752 C C . HIS A 1 97 ? 12.062 -5.723 -8.141 1 97.81 97 HIS A C 1
ATOM 754 O O . HIS A 1 97 ? 12.07 -6.246 -9.25 1 97.81 97 HIS A O 1
ATOM 760 N N . HIS A 1 98 ? 12.75 -4.629 -7.883 1 97.19 98 HIS A N 1
ATOM 761 C CA . HIS A 1 98 ? 13.508 -3.926 -8.914 1 97.19 98 HIS A CA 1
ATOM 762 C C . HIS A 1 98 ? 14.664 -4.777 -9.43 1 97.19 98 HIS A C 1
ATOM 764 O O . HIS A 1 98 ? 14.891 -4.852 -10.641 1 97.19 98 HIS A O 1
ATOM 770 N N . SER A 1 99 ? 15.398 -5.352 -8.484 1 96.88 99 SER A N 1
ATOM 771 C CA . SER A 1 99 ? 16.531 -6.184 -8.891 1 96.88 99 SER A CA 1
ATOM 772 C C . SER A 1 99 ? 16.062 -7.371 -9.727 1 96.88 99 SER A C 1
ATOM 774 O O . SER A 1 99 ? 16.75 -7.762 -10.68 1 96.88 99 SER A O 1
ATOM 776 N N . TYR A 1 100 ? 14.93 -7.949 -9.352 1 97.81 100 TYR A N 1
ATOM 777 C CA . TYR A 1 100 ? 14.359 -9.031 -10.148 1 97.81 100 TYR A CA 1
ATOM 778 C C . TYR A 1 100 ? 14.102 -8.578 -11.578 1 97.81 100 TYR A C 1
ATOM 780 O O . TYR A 1 100 ? 14.547 -9.219 -12.531 1 97.81 100 TYR A O 1
ATOM 788 N N . HIS A 1 101 ? 13.398 -7.488 -11.727 1 97.88 101 HIS A N 1
ATOM 789 C CA . HIS A 1 101 ? 13.016 -7.023 -13.055 1 97.88 101 HIS A CA 1
ATOM 790 C C . HIS A 1 101 ? 14.242 -6.625 -13.867 1 97.88 101 HIS A C 1
ATOM 792 O O . HIS A 1 101 ? 14.266 -6.797 -15.086 1 97.88 101 HIS A O 1
ATOM 798 N N . ASP A 1 102 ? 15.203 -6.098 -13.195 1 97.56 102 ASP A N 1
ATOM 799 C CA . ASP A 1 102 ? 16.438 -5.766 -13.891 1 97.56 102 ASP A CA 1
ATOM 800 C C . ASP A 1 102 ? 17.156 -7.023 -14.375 1 97.56 102 ASP A C 1
ATOM 802 O O . ASP A 1 102 ? 17.609 -7.082 -15.516 1 97.56 102 ASP A O 1
ATOM 806 N N . TYR A 1 103 ? 17.188 -8 -13.547 1 97.75 103 TYR A N 1
ATOM 807 C CA . TYR A 1 103 ? 17.891 -9.242 -13.844 1 97.75 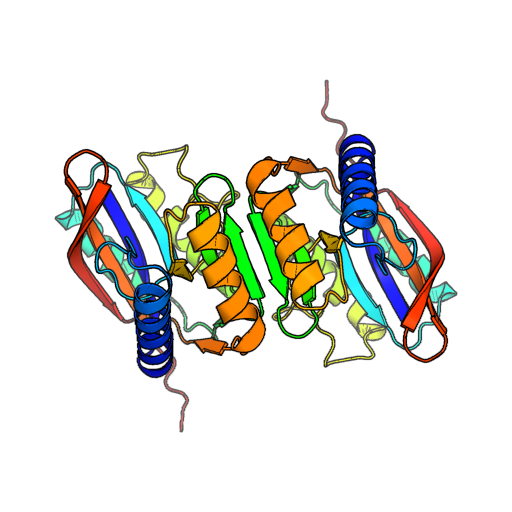103 TYR A CA 1
ATOM 808 C C . TYR A 1 103 ? 17.172 -10.016 -14.945 1 97.75 103 TYR A C 1
ATOM 810 O O . TYR A 1 103 ? 17.828 -10.664 -15.773 1 97.75 103 TYR A O 1
ATOM 818 N N . PHE A 1 104 ? 15.875 -9.93 -15.023 1 97.88 104 PHE A N 1
ATOM 819 C CA . PHE A 1 104 ? 15.086 -10.742 -15.945 1 97.88 104 PHE A CA 1
ATOM 820 C C . PHE A 1 104 ? 14.516 -9.891 -17.078 1 97.88 104 PHE A C 1
ATOM 822 O O . PHE A 1 104 ? 13.516 -10.25 -17.688 1 97.88 104 PHE A O 1
ATOM 829 N N . LYS A 1 105 ? 15.133 -8.797 -17.359 1 96.44 105 LYS A N 1
ATOM 830 C CA . LYS A 1 105 ? 14.648 -7.812 -18.328 1 96.44 105 LYS A CA 1
ATOM 831 C C . LYS A 1 105 ? 14.453 -8.438 -19.703 1 96.44 105 LYS A C 1
ATOM 833 O O . LYS A 1 105 ? 13.547 -8.055 -20.453 1 96.44 105 LYS A O 1
ATOM 838 N N . THR A 1 106 ? 15.227 -9.438 -20.062 1 95.38 106 THR A N 1
ATOM 839 C CA . THR A 1 106 ? 15.203 -10.039 -21.406 1 95.38 106 THR A CA 1
ATOM 840 C C . THR A 1 106 ? 13.984 -10.945 -21.562 1 95.38 106 THR A C 1
ATOM 842 O O . THR A 1 106 ? 13.633 -11.32 -22.688 1 95.38 106 THR A O 1
ATOM 845 N N . PHE A 1 107 ? 13.312 -11.289 -20.453 1 96.25 107 PHE A N 1
ATOM 846 C CA . PHE A 1 107 ? 12.148 -12.164 -20.5 1 96.25 107 PHE A CA 1
ATOM 847 C C . PHE A 1 107 ? 10.859 -11.359 -20.531 1 96.25 107 PHE A C 1
ATOM 849 O O . PHE A 1 107 ? 9.781 -11.906 -20.781 1 96.25 107 PHE A O 1
ATOM 856 N N . HIS A 1 108 ? 10.984 -10.109 -20.266 1 93.25 108 HIS A N 1
ATOM 857 C CA . HIS A 1 108 ? 9.805 -9.266 -20.156 1 93.25 108 HIS A CA 1
ATOM 858 C C . HIS A 1 108 ? 9.008 -9.258 -21.453 1 93.25 108 HIS A C 1
ATOM 860 O O . HIS A 1 108 ? 9.531 -8.883 -22.5 1 93.25 108 HIS A O 1
ATOM 866 N N . ASP A 1 109 ? 7.738 -9.57 -21.375 1 94.5 109 ASP A N 1
ATOM 867 C CA . ASP A 1 109 ? 6.969 -9.695 -22.609 1 94.5 109 ASP A CA 1
ATOM 868 C C . ASP A 1 109 ? 5.629 -8.969 -22.5 1 94.5 109 ASP A C 1
ATOM 870 O O . ASP A 1 109 ? 4.762 -9.109 -23.375 1 94.5 109 ASP A O 1
ATOM 874 N N . ASN A 1 110 ? 5.398 -8.336 -21.406 1 92.94 110 ASN A N 1
ATOM 875 C CA . ASN A 1 110 ? 4.164 -7.59 -21.188 1 92.94 110 ASN A CA 1
ATOM 876 C C . ASN A 1 110 ? 4.43 -6.238 -20.531 1 92.94 110 ASN A C 1
ATOM 878 O O . ASN A 1 110 ? 4.375 -6.113 -19.312 1 92.94 110 ASN A O 1
ATOM 882 N N . PRO A 1 111 ? 4.617 -5.203 -21.312 1 87.88 111 PRO A N 1
ATOM 883 C CA . PRO A 1 111 ? 4.91 -3.881 -20.75 1 87.88 111 PRO A CA 1
ATOM 884 C C . PRO A 1 111 ? 3.742 -3.297 -19.969 1 87.88 111 PRO A C 1
ATOM 886 O O . PRO A 1 111 ? 3.932 -2.377 -19.172 1 87.88 111 PRO A O 1
ATOM 889 N N . ASN A 1 112 ? 2.564 -3.84 -20.156 1 90.88 112 ASN A N 1
ATOM 890 C CA . ASN A 1 112 ? 1.383 -3.293 -19.5 1 90.88 112 ASN A CA 1
ATOM 891 C C . ASN A 1 112 ? 1.034 -4.07 -18.234 1 90.88 112 ASN A C 1
ATOM 893 O O . ASN A 1 112 ? -0.021 -3.854 -17.625 1 90.88 112 ASN A O 1
ATOM 897 N N . SER A 1 113 ? 1.956 -4.934 -17.906 1 94.62 113 SER A N 1
ATOM 898 C CA . SER A 1 113 ? 1.732 -5.707 -16.688 1 94.62 113 SER A CA 1
ATOM 899 C C . SER A 1 113 ? 1.597 -4.797 -15.477 1 94.62 113 SER A C 1
ATOM 901 O O . SER A 1 113 ? 2.271 -3.771 -15.383 1 94.62 113 SER A O 1
ATOM 903 N N . TYR A 1 114 ? 0.807 -5.203 -14.5 1 93.69 114 TYR A N 1
ATOM 904 C CA . TYR A 1 114 ? 0.629 -4.469 -13.25 1 93.69 114 TYR A CA 1
ATOM 905 C C . TYR A 1 114 ? 1.813 -4.684 -12.312 1 93.69 114 TYR A C 1
ATOM 907 O O . TYR A 1 114 ? 1.939 -4.004 -11.297 1 93.69 114 TYR A O 1
ATOM 915 N N . TYR A 1 115 ? 2.707 -5.574 -12.758 1 97.06 115 TYR A N 1
ATOM 916 C CA . TYR A 1 115 ? 3.762 -5.973 -11.836 1 97.06 115 TYR A CA 1
ATOM 917 C C . TYR A 1 115 ? 5.094 -5.332 -12.219 1 97.06 115 TYR A C 1
ATOM 919 O O . TYR A 1 115 ? 6.117 -5.594 -11.586 1 97.06 115 TYR A O 1
ATOM 927 N N . VAL A 1 116 ? 5.062 -4.477 -13.195 1 96.69 116 VAL A N 1
ATOM 928 C CA . VAL A 1 116 ? 6.32 -3.852 -13.594 1 96.69 116 VAL A CA 1
ATOM 929 C C . VAL A 1 116 ? 6.684 -2.75 -12.602 1 96.69 116 VAL A C 1
ATOM 931 O O . VAL A 1 116 ? 5.812 -2.207 -11.922 1 96.69 116 VAL A O 1
ATOM 934 N N . PRO A 1 117 ? 7.98 -2.414 -12.508 1 95.5 117 PRO A N 1
ATOM 935 C CA . PRO A 1 117 ? 8.391 -1.321 -11.617 1 95.5 117 PRO A CA 1
ATOM 936 C C . PRO A 1 117 ? 7.621 -0.029 -11.883 1 95.5 117 PRO A C 1
ATOM 938 O O . PRO A 1 117 ? 7.379 0.323 -13.039 1 95.5 117 PRO A O 1
ATOM 941 N N . GLY A 1 118 ? 7.207 0.626 -10.836 1 93.88 118 GLY A N 1
ATOM 942 C CA . GLY A 1 118 ? 6.434 1.853 -10.945 1 93.88 118 GLY A CA 1
ATOM 943 C C . GLY A 1 118 ? 4.934 1.62 -10.891 1 93.88 118 GLY A C 1
ATOM 944 O O . GLY A 1 118 ? 4.164 2.555 -10.664 1 93.88 118 GLY A O 1
ATOM 945 N N . LYS A 1 119 ? 4.508 0.396 -11.102 1 95.62 119 LYS A N 1
ATOM 946 C CA . LYS A 1 119 ? 3.084 0.076 -11.109 1 95.62 119 LYS A CA 1
ATOM 947 C C . LYS A 1 119 ? 2.754 -0.98 -10.062 1 95.62 119 LYS A C 1
ATOM 949 O O . LYS A 1 119 ? 1.585 -1.199 -9.742 1 95.62 119 LYS A O 1
ATOM 954 N N . TRP A 1 120 ? 3.734 -1.544 -9.531 1 97.69 120 TRP A N 1
ATOM 955 C CA . TRP A 1 120 ? 3.617 -2.717 -8.672 1 97.69 120 TRP A CA 1
ATOM 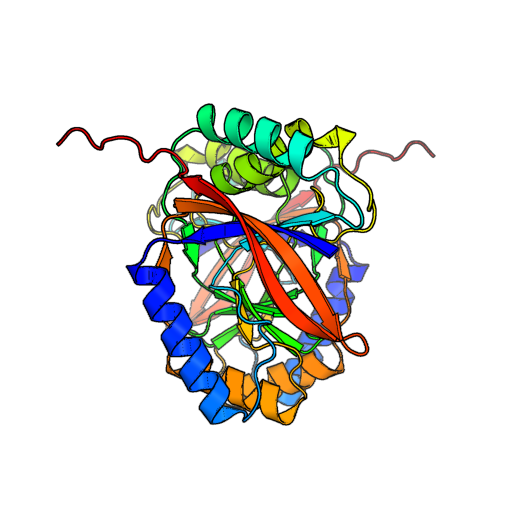956 C C . TRP A 1 120 ? 2.924 -2.363 -7.359 1 97.69 120 TRP A C 1
ATOM 958 O O . TRP A 1 120 ? 3.344 -1.443 -6.656 1 97.69 120 TRP A O 1
ATOM 968 N N . VAL A 1 121 ? 1.823 -3.068 -7.07 1 97.75 121 VAL A N 1
ATOM 969 C CA . VAL A 1 121 ? 1.152 -3.064 -5.777 1 97.75 121 VAL A CA 1
ATOM 970 C C . VAL A 1 121 ? 1.299 -4.434 -5.113 1 97.75 121 VAL A C 1
ATOM 972 O O . VAL A 1 121 ? 0.475 -5.324 -5.328 1 97.75 121 VAL A O 1
ATOM 975 N N . PRO A 1 122 ? 2.316 -4.574 -4.309 1 98.25 122 PRO A N 1
ATOM 976 C CA . PRO A 1 122 ? 2.457 -5.879 -3.656 1 98.25 122 PRO A CA 1
ATOM 977 C C . PRO A 1 122 ? 1.26 -6.227 -2.773 1 98.25 122 PRO A C 1
ATOM 979 O O . PRO A 1 122 ? 0.75 -5.367 -2.049 1 98.25 122 PRO A O 1
ATOM 982 N N . HIS A 1 123 ? 0.81 -7.457 -2.889 1 98.25 123 HIS A N 1
ATOM 983 C CA . HIS A 1 123 ? -0.39 -7.844 -2.156 1 98.25 123 HIS A CA 1
ATOM 984 C C . HIS A 1 123 ? -0.457 -9.359 -1.967 1 98.25 123 HIS A C 1
ATOM 986 O O . HIS A 1 123 ? 0.086 -10.109 -2.777 1 98.25 123 HIS A O 1
ATOM 992 N N . CYS A 1 124 ? -1.036 -9.766 -0.907 1 97.94 124 CYS A N 1
ATOM 993 C CA . CYS A 1 124 ? -1.424 -11.148 -0.633 1 97.94 124 CYS A CA 1
ATOM 994 C C . CYS A 1 124 ? -2.939 -11.297 -0.637 1 97.94 124 CYS A C 1
ATOM 996 O O . CYS A 1 124 ? -3.605 -10.945 0.337 1 97.94 124 CYS A O 1
ATOM 998 N N . THR A 1 125 ? -3.473 -11.852 -1.705 1 96.94 125 THR A N 1
ATOM 999 C CA . THR A 1 125 ? -4.914 -11.922 -1.915 1 96.94 125 THR A CA 1
ATOM 1000 C C . THR A 1 125 ? -5.562 -12.875 -0.917 1 96.94 125 THR A C 1
ATOM 1002 O O . THR A 1 125 ? -5.055 -13.977 -0.683 1 96.94 125 THR A O 1
ATOM 1005 N N . ILE A 1 126 ? -6.625 -12.43 -0.344 1 96.19 126 ILE A N 1
ATOM 1006 C CA . ILE A 1 126 ? -7.328 -13.305 0.588 1 96.19 126 ILE A CA 1
ATOM 1007 C C . ILE A 1 126 ? -8.703 -13.656 0.03 1 96.19 126 ILE A C 1
ATOM 1009 O O . ILE A 1 126 ? -9.312 -14.656 0.429 1 96.19 126 ILE A O 1
ATOM 1013 N N . ALA A 1 127 ? -9.234 -12.852 -0.833 1 95.25 127 ALA A N 1
ATOM 1014 C CA . ALA A 1 127 ? -10.461 -13.141 -1.574 1 95.25 127 ALA A CA 1
ATOM 1015 C C . ALA A 1 127 ? -10.5 -12.375 -2.891 1 95.25 127 ALA A C 1
ATOM 1017 O O . ALA A 1 127 ? -9.977 -11.258 -2.98 1 95.25 127 ALA A O 1
ATOM 1018 N N . ASN A 1 128 ? -11.102 -12.969 -3.926 1 93 128 ASN A N 1
ATOM 1019 C CA . ASN A 1 128 ? -11.125 -12.281 -5.215 1 93 128 ASN A CA 1
ATOM 1020 C C . ASN A 1 128 ? -12.414 -12.57 -5.984 1 93 128 ASN A C 1
ATOM 1022 O O . ASN A 1 128 ? -13.188 -13.438 -5.594 1 93 128 ASN A O 1
ATOM 1026 N N . ARG A 1 129 ? -12.648 -11.672 -6.965 1 89.62 129 ARG A N 1
ATOM 1027 C CA . ARG A 1 129 ? -13.797 -11.781 -7.852 1 89.62 129 ARG A CA 1
ATOM 1028 C C . ARG A 1 129 ? -15.102 -11.75 -7.055 1 89.62 129 ARG A C 1
ATOM 1030 O O . ARG A 1 129 ? -15.984 -12.586 -7.27 1 89.62 129 ARG A O 1
ATOM 1037 N N . LEU A 1 130 ? -15.164 -10.859 -6.16 1 92.94 130 LEU A N 1
ATOM 1038 C CA . LEU A 1 130 ? -16.328 -10.734 -5.285 1 92.94 130 LEU A CA 1
ATOM 1039 C C . LEU A 1 130 ? -17.359 -9.781 -5.879 1 92.94 130 LEU A C 1
ATOM 1041 O O . LEU A 1 130 ? -17 -8.703 -6.367 1 92.94 130 LEU A O 1
ATOM 1045 N N . HIS A 1 131 ? -18.531 -10.219 -5.941 1 92.38 131 HIS A N 1
ATOM 1046 C CA . HIS A 1 131 ? -19.578 -9.234 -6.191 1 92.38 131 HIS A CA 1
ATOM 1047 C C . HIS A 1 131 ? -19.906 -8.438 -4.93 1 92.38 131 HIS A C 1
ATOM 1049 O O . HIS A 1 131 ? -19.344 -8.711 -3.861 1 92.38 131 HIS A O 1
ATOM 1055 N N . THR A 1 132 ? -20.812 -7.523 -5.023 1 92.31 132 THR A N 1
ATOM 1056 C CA . THR A 1 132 ? -21 -6.504 -3.998 1 92.31 132 THR A CA 1
ATOM 1057 C C . THR A 1 132 ? -21.359 -7.145 -2.662 1 92.31 132 THR A C 1
ATOM 1059 O O . THR A 1 132 ? -20.766 -6.82 -1.631 1 92.31 132 THR A O 1
ATOM 1062 N N . LYS A 1 133 ? -22.328 -8.055 -2.627 1 94 133 LYS A N 1
ATOM 1063 C CA . LYS A 1 133 ? -22.766 -8.68 -1.384 1 94 133 LYS A CA 1
ATOM 1064 C C . LYS A 1 133 ? -21.641 -9.484 -0.745 1 94 133 LYS A C 1
ATOM 1066 O O . LYS A 1 133 ? -21.422 -9.406 0.465 1 94 133 LYS A O 1
ATOM 1071 N N . GLN A 1 134 ? -20.953 -10.273 -1.541 1 94.69 134 GLN A N 1
ATOM 1072 C CA . GLN A 1 134 ? -19.812 -11.047 -1.062 1 94.69 134 GLN A CA 1
ATOM 1073 C C . GLN A 1 134 ? -18.703 -10.133 -0.528 1 94.69 134 GLN A C 1
ATOM 1075 O O . GLN A 1 134 ? -18.141 -10.391 0.533 1 94.69 134 GLN A O 1
ATOM 1080 N N . PHE A 1 135 ? -18.531 -9.133 -1.301 1 94.06 135 PHE A N 1
ATOM 1081 C CA . PHE A 1 135 ? -17.516 -8.141 -0.97 1 94.06 135 PHE A CA 1
ATOM 1082 C C . PHE A 1 135 ? -17.766 -7.547 0.412 1 94.06 135 PHE A C 1
ATOM 1084 O O . PHE A 1 135 ? -16.875 -7.527 1.259 1 94.06 135 PHE A O 1
ATOM 1091 N N . LEU A 1 136 ? -18.938 -7.141 0.668 1 94.69 136 LEU A N 1
ATOM 1092 C CA . LEU A 1 136 ? -19.281 -6.527 1.944 1 94.69 136 LEU A CA 1
ATOM 1093 C C . LEU A 1 136 ? -19.203 -7.543 3.078 1 94.69 136 LEU A C 1
ATOM 1095 O O . LEU A 1 136 ? -18.781 -7.203 4.191 1 94.69 136 LEU A O 1
ATOM 1099 N N . SER A 1 137 ? -19.578 -8.742 2.836 1 95.44 137 SER A N 1
ATOM 1100 C CA . SER A 1 137 ? -19.484 -9.797 3.844 1 95.44 137 SER A CA 1
ATOM 1101 C C . SER A 1 137 ? -18.031 -10.039 4.25 1 95.44 137 SER A C 1
ATOM 1103 O O . SER A 1 137 ? -17.734 -10.203 5.434 1 95.44 137 SER A O 1
ATOM 1105 N N . VAL A 1 138 ? -17.188 -10.055 3.291 1 95.19 138 VAL A N 1
ATOM 1106 C CA . VAL A 1 138 ? -15.758 -10.273 3.537 1 95.19 138 VAL A CA 1
ATOM 1107 C C . VAL A 1 138 ? -15.203 -9.133 4.387 1 95.19 138 VAL A C 1
ATOM 1109 O O . VAL A 1 138 ? -14.492 -9.375 5.367 1 95.19 138 VAL A O 1
ATOM 1112 N N . LEU A 1 139 ? -15.602 -7.934 4.055 1 94.75 139 LEU A N 1
ATOM 1113 C CA . LEU A 1 139 ? -15.047 -6.773 4.75 1 94.75 139 LEU A CA 1
ATOM 1114 C C . LEU A 1 139 ? -15.594 -6.68 6.168 1 94.75 139 LEU A C 1
ATOM 1116 O O . LEU A 1 139 ? -14.898 -6.227 7.078 1 94.75 139 LEU A O 1
ATOM 1120 N N . GLU A 1 140 ? -16.797 -7.098 6.293 1 94.75 140 GLU A N 1
ATOM 1121 C CA . GLU A 1 140 ? -17.344 -7.16 7.645 1 94.75 140 GLU A CA 1
ATOM 1122 C C . GLU A 1 140 ? -16.562 -8.148 8.508 1 94.75 140 GLU A C 1
ATOM 1124 O O . GLU A 1 140 ? -16.234 -7.855 9.656 1 94.75 140 GLU A O 1
ATOM 1129 N N . TYR A 1 141 ? -16.328 -9.289 7.965 1 94.12 141 TYR A N 1
ATOM 1130 C CA . TYR A 1 141 ? -15.555 -10.312 8.664 1 94.12 141 TYR A CA 1
ATOM 1131 C C . TYR A 1 141 ? -14.18 -9.797 9.047 1 94.12 141 TYR A C 1
ATOM 1133 O O . TYR A 1 141 ? -13.734 -9.969 10.188 1 94.12 141 TYR A O 1
ATOM 1141 N N . ILE A 1 142 ? -13.516 -9.133 8.125 1 92.31 142 ILE A N 1
ATOM 1142 C CA . ILE A 1 142 ? -12.156 -8.648 8.312 1 92.31 142 ILE A CA 1
ATOM 1143 C C . ILE A 1 142 ? -12.141 -7.527 9.352 1 92.31 142 ILE A C 1
ATOM 1145 O O . ILE A 1 142 ? -11.219 -7.434 10.164 1 92.31 142 ILE A O 1
ATOM 1149 N N . TYR A 1 143 ? -13.117 -6.672 9.258 1 90.19 143 TYR A N 1
ATOM 1150 C CA . TYR A 1 143 ? -13.242 -5.582 10.219 1 90.19 143 TYR A CA 1
ATOM 1151 C C . TYR A 1 143 ? -13.211 -6.105 11.648 1 90.19 143 TYR A C 1
ATOM 1153 O O . TYR A 1 143 ? -12.586 -5.504 12.523 1 90.19 143 TYR A O 1
ATOM 1161 N N . GLU A 1 144 ? -13.711 -7.25 11.852 1 89.25 144 GLU A N 1
ATOM 1162 C CA . GLU A 1 144 ? -13.883 -7.785 13.195 1 89.25 144 GLU A CA 1
ATOM 1163 C C . GLU A 1 144 ? -12.672 -8.617 13.617 1 89.25 144 GLU A C 1
ATOM 1165 O O . GLU A 1 144 ? -12.367 -8.719 14.805 1 89.25 144 GLU A O 1
ATOM 1170 N N . LYS A 1 145 ? -12.008 -9.164 12.664 1 88.69 145 LYS A N 1
ATOM 1171 C CA . LYS A 1 145 ? -11.07 -10.219 13.031 1 88.69 145 LYS A CA 1
ATOM 1172 C C . LYS A 1 145 ? -9.648 -9.852 12.625 1 88.69 145 LYS A C 1
ATOM 1174 O O . LYS A 1 145 ? -8.688 -10.508 13.047 1 88.69 145 LYS A O 1
ATOM 1179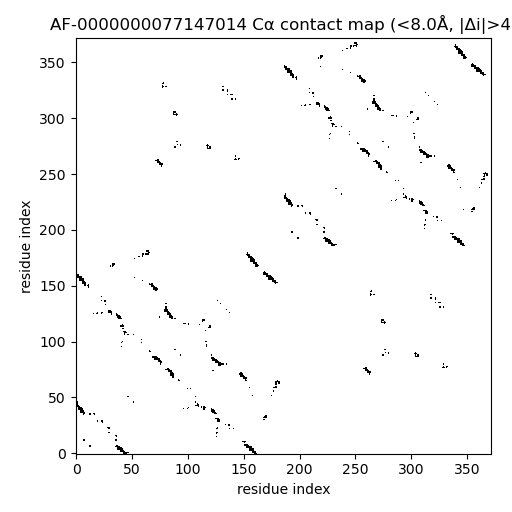 N N . PHE A 1 146 ? -9.5 -8.875 11.906 1 87.94 146 PHE A N 1
ATOM 1180 C CA . PHE A 1 146 ? -8.172 -8.562 11.383 1 87.94 146 PHE A CA 1
ATOM 1181 C C . PHE A 1 146 ? -7.203 -8.242 12.516 1 87.94 146 PHE A C 1
ATOM 1183 O O . PHE A 1 146 ? -7.566 -7.555 13.469 1 87.94 146 PHE A O 1
ATOM 1190 N N . ASP A 1 147 ? -5.969 -8.805 12.344 1 86.44 147 ASP A N 1
ATOM 1191 C CA . ASP A 1 147 ? -4.836 -8.445 13.188 1 86.44 147 ASP A CA 1
ATOM 1192 C C . ASP A 1 147 ? -3.572 -8.234 12.359 1 86.44 147 ASP A C 1
ATOM 1194 O O . ASP A 1 147 ? -3.393 -8.867 11.32 1 86.44 147 ASP A O 1
ATOM 1198 N N . PHE A 1 148 ? -2.758 -7.289 12.828 1 84.06 148 PHE A N 1
ATOM 1199 C CA . PHE A 1 148 ? -1.442 -7.051 12.25 1 84.06 148 PHE A CA 1
ATOM 1200 C C . PHE A 1 148 ? -0.628 -8.336 12.203 1 84.06 148 PHE A C 1
ATOM 1202 O O . PHE A 1 148 ? -0.553 -9.07 13.195 1 84.06 148 PHE A O 1
ATOM 1209 N N . VAL A 1 149 ? -0.073 -8.633 10.961 1 91.62 149 VAL A N 1
ATOM 1210 C CA . VAL A 1 149 ? 0.682 -9.875 10.844 1 91.62 149 VAL A CA 1
ATOM 1211 C C . VAL A 1 149 ? 2.023 -9.602 10.164 1 91.62 149 VAL A C 1
ATOM 1213 O O . VAL A 1 149 ? 2.162 -8.625 9.422 1 91.62 149 VAL A O 1
ATOM 1216 N N . THR A 1 150 ? 2.967 -10.398 10.539 1 96.31 150 THR A N 1
ATOM 1217 C CA . THR A 1 150 ? 4.297 -10.352 9.938 1 96.31 150 THR A CA 1
ATOM 1218 C C . THR A 1 150 ? 4.652 -11.695 9.305 1 96.31 150 THR A C 1
ATOM 1220 O O . THR A 1 150 ? 4.125 -12.734 9.703 1 96.31 150 THR A O 1
ATOM 1223 N N . ALA A 1 151 ? 5.41 -11.625 8.266 1 97 151 ALA A N 1
ATOM 1224 C CA . ALA A 1 151 ? 5.789 -12.844 7.547 1 97 151 ALA A CA 1
ATOM 1225 C C . ALA A 1 151 ? 7.223 -12.75 7.035 1 97 151 ALA A C 1
ATOM 1227 O O . ALA A 1 151 ? 7.707 -11.664 6.719 1 97 151 ALA A O 1
ATOM 1228 N N . SER A 1 152 ? 7.848 -13.844 6.953 1 96.31 152 SER A N 1
ATOM 1229 C CA . SER A 1 152 ? 9.102 -13.945 6.215 1 96.31 152 SER A CA 1
ATOM 1230 C C . SER A 1 152 ? 8.883 -14.477 4.805 1 96.31 152 SER A C 1
ATOM 1232 O O . SER A 1 152 ? 8.211 -15.492 4.617 1 96.31 152 SER A O 1
ATOM 1234 N N . ILE A 1 153 ? 9.375 -13.758 3.877 1 96.81 153 ILE A N 1
ATOM 1235 C CA . ILE A 1 153 ? 9.398 -14.305 2.525 1 96.81 153 ILE A CA 1
ATOM 1236 C C . ILE A 1 153 ? 10.477 -15.383 2.42 1 96.81 153 ILE A C 1
ATOM 1238 O O . ILE A 1 153 ? 11.656 -15.109 2.635 1 96.81 153 ILE A O 1
ATOM 1242 N N . GLU A 1 154 ? 10.094 -16.547 1.985 1 95.88 154 GLU A N 1
ATOM 1243 C CA . GLU A 1 154 ? 11.047 -17.641 2.115 1 95.88 154 GLU A CA 1
ATOM 1244 C C . GLU A 1 154 ? 11.406 -18.219 0.75 1 95.88 154 GLU A C 1
ATOM 1246 O O . GLU A 1 154 ? 12.508 -18.75 0.562 1 95.88 154 GLU A O 1
ATOM 1251 N N . LYS A 1 155 ? 10.484 -18.156 -0.187 1 96.31 155 LYS A N 1
ATOM 1252 C CA . LYS A 1 155 ? 10.742 -18.828 -1.456 1 96.31 155 LYS A CA 1
ATOM 1253 C C . LYS A 1 155 ? 10.273 -17.984 -2.635 1 96.31 155 LYS A C 1
ATOM 1255 O O . LYS A 1 155 ? 9.312 -17.219 -2.51 1 96.31 155 LYS A O 1
ATOM 1260 N N . LEU A 1 156 ? 10.961 -18.109 -3.732 1 97.5 156 LEU A N 1
ATOM 1261 C CA . LEU A 1 156 ? 10.453 -17.719 -5.043 1 97.5 156 LEU A CA 1
ATOM 1262 C C . LEU A 1 156 ? 10.047 -18.938 -5.863 1 97.5 156 LEU A C 1
ATOM 1264 O O . LEU A 1 156 ? 10.781 -19.922 -5.914 1 97.5 156 LEU A O 1
ATOM 1268 N N . LYS A 1 157 ? 8.891 -18.828 -6.418 1 97.38 157 LYS A N 1
ATOM 1269 C CA . LYS A 1 157 ? 8.375 -19.953 -7.211 1 97.38 157 LYS A CA 1
ATOM 1270 C C . LYS A 1 157 ? 7.906 -19.469 -8.586 1 97.38 157 LYS A C 1
ATOM 1272 O O . LYS A 1 157 ? 7.273 -18.422 -8.703 1 97.38 157 LYS A O 1
ATOM 1277 N N . LEU A 1 158 ? 8.297 -20.203 -9.594 1 98.12 158 LEU A N 1
ATOM 1278 C CA . LEU A 1 158 ? 7.695 -20.047 -10.914 1 98.12 158 LEU A CA 1
ATOM 1279 C C . LEU A 1 158 ? 6.453 -20.922 -11.055 1 98.12 158 LEU A C 1
ATOM 1281 O O . LEU A 1 158 ? 6.52 -22.125 -10.852 1 98.12 158 LEU A O 1
ATOM 1285 N N . ILE A 1 159 ? 5.367 -20.25 -11.398 1 97.06 159 ILE A N 1
ATOM 1286 C CA . ILE A 1 159 ? 4.145 -21.031 -11.547 1 97.06 159 ILE A CA 1
ATOM 1287 C C . ILE A 1 159 ? 3.572 -20.828 -12.945 1 97.06 159 ILE A C 1
ATOM 1289 O O . ILE A 1 159 ? 3.869 -19.844 -13.617 1 97.06 159 ILE A O 1
ATOM 1293 N N . LYS A 1 160 ? 2.838 -21.781 -13.383 1 95.75 160 LYS A N 1
ATOM 1294 C CA . LYS A 1 160 ? 1.998 -21.688 -14.578 1 95.75 160 LYS A CA 1
ATOM 1295 C C . LYS A 1 160 ? 0.519 -21.656 -14.203 1 95.75 160 LYS A C 1
ATOM 1297 O O . LYS A 1 160 ? 0.049 -22.516 -13.445 1 95.75 160 LYS A O 1
ATOM 1302 N N . VAL A 1 161 ? -0.125 -20.656 -14.672 1 91.12 161 VAL A N 1
ATOM 1303 C CA . VAL A 1 161 ? -1.552 -20.516 -14.406 1 91.12 161 VAL A CA 1
ATOM 1304 C C . VAL A 1 161 ? -2.357 -21.078 -15.57 1 91.12 161 VAL A C 1
ATOM 1306 O O . VAL A 1 161 ? -2.146 -20.688 -16.719 1 91.12 161 VAL A O 1
ATOM 1309 N N . ASN A 1 162 ? -3.184 -21.938 -15.211 1 87.94 162 ASN A N 1
ATOM 1310 C CA . ASN A 1 162 ? -4.039 -22.562 -16.219 1 87.94 162 ASN A CA 1
ATOM 1311 C C . ASN A 1 162 ? -5.426 -21.938 -16.25 1 87.94 162 ASN A C 1
ATOM 1313 O O . ASN A 1 162 ? -6.047 -21.734 -15.195 1 87.94 162 ASN A O 1
ATOM 1317 N N . TYR A 1 163 ? -5.801 -21.531 -17.406 1 83.12 163 TYR A N 1
ATOM 1318 C CA . TYR A 1 163 ? -7.09 -20.859 -17.562 1 83.12 163 TYR A CA 1
ATOM 1319 C C . TYR A 1 163 ? -8.102 -21.781 -18.234 1 83.12 163 TYR A C 1
ATOM 1321 O O . TYR A 1 163 ? -7.742 -22.578 -19.109 1 83.12 163 TYR A O 1
ATOM 1329 N N . GLU A 1 164 ? -9.305 -21.828 -17.703 1 79.94 164 GLU A N 1
ATOM 1330 C CA . GLU A 1 164 ? -10.469 -22.422 -18.344 1 79.94 164 GLU A CA 1
ATOM 1331 C C . GLU A 1 164 ? -11.602 -21.406 -18.484 1 79.94 164 GLU A C 1
ATOM 1333 O O . GLU A 1 164 ? -12.055 -20.828 -17.5 1 79.94 164 GLU A O 1
ATOM 1338 N N . ASN A 1 165 ? -12.07 -21.188 -19.703 1 80.44 165 ASN A N 1
ATOM 1339 C CA . ASN A 1 165 ? -13.133 -20.234 -20 1 80.44 165 ASN A CA 1
ATOM 1340 C C . ASN A 1 165 ? -12.836 -18.844 -19.438 1 80.44 165 ASN A C 1
ATOM 1342 O O . ASN A 1 165 ? -13.688 -18.234 -18.797 1 80.44 165 ASN A O 1
ATOM 1346 N N . GLY A 1 166 ? -11.547 -18.453 -19.406 1 74.06 166 GLY A N 1
ATOM 1347 C CA . GLY A 1 166 ? -11.141 -17.094 -19.047 1 74.06 166 GLY A CA 1
ATOM 1348 C C . GLY A 1 166 ? -10.852 -16.938 -17.562 1 74.06 166 GLY A C 1
ATOM 1349 O O . GLY A 1 166 ? -10.477 -15.859 -17.109 1 74.06 166 GLY A O 1
ATOM 1350 N N . SER A 1 167 ? -11.047 -18.031 -16.844 1 77.19 167 SER A N 1
ATOM 1351 C CA . SER A 1 167 ? -10.805 -17.969 -15.406 1 77.19 167 SER A CA 1
ATOM 1352 C C . SER A 1 167 ? -9.625 -18.859 -15.016 1 77.19 167 SER A C 1
ATOM 1354 O O . SER A 1 167 ? -9.484 -19.969 -15.516 1 77.19 167 SER A O 1
ATOM 1356 N N . ALA A 1 168 ? -8.797 -18.219 -14.219 1 75.31 168 ALA A N 1
ATOM 1357 C CA . ALA A 1 168 ? -7.715 -19.031 -13.664 1 75.31 168 ALA A CA 1
ATOM 1358 C C . ALA A 1 168 ? -8.266 -20.172 -12.812 1 75.31 168 ALA A C 1
ATOM 1360 O O . ALA A 1 168 ? -8.906 -19.922 -11.781 1 75.31 168 ALA A O 1
ATOM 1361 N N . ILE A 1 169 ? -7.977 -21.359 -13.266 1 76 169 ILE A N 1
ATOM 1362 C CA . ILE A 1 169 ? -8.617 -22.516 -12.625 1 76 169 ILE A CA 1
ATOM 1363 C C . ILE A 1 169 ? -7.609 -23.25 -11.75 1 76 169 ILE A C 1
ATOM 1365 O O . ILE A 1 169 ? -7.98 -23.844 -10.742 1 76 169 ILE A O 1
ATOM 1369 N N . SER A 1 170 ? -6.379 -23.141 -12.156 1 85 170 SER A N 1
ATOM 1370 C CA . SER A 1 170 ? -5.355 -23.844 -11.383 1 85 170 SER A CA 1
ATOM 1371 C C . SER A 1 170 ? -3.967 -23.281 -11.672 1 85 170 SER A C 1
ATOM 1373 O O . SER A 1 170 ? -3.807 -22.422 -12.531 1 85 170 SER A O 1
ATOM 1375 N N . SER A 1 171 ? -3.109 -23.719 -10.797 1 90.94 171 SER A N 1
ATOM 1376 C CA . SER A 1 171 ? -1.711 -23.359 -11.008 1 90.94 171 SER A CA 1
ATOM 1377 C C . SER A 1 171 ? -0.786 -24.547 -10.727 1 90.94 171 SER A C 1
ATOM 1379 O O . SER A 1 171 ? -1.13 -25.438 -9.953 1 90.94 171 SER A O 1
ATOM 1381 N N . SER A 1 172 ? 0.244 -24.594 -11.43 1 93.56 172 SER A N 1
ATOM 1382 C CA . SER A 1 172 ? 1.288 -25.594 -11.234 1 93.56 172 SER A CA 1
ATOM 1383 C C . SER A 1 172 ? 2.625 -24.938 -10.906 1 93.56 172 SER A C 1
ATOM 1385 O O . SER A 1 172 ? 2.998 -23.938 -11.516 1 93.56 172 SER A O 1
ATOM 1387 N N . ILE A 1 173 ? 3.271 -25.531 -9.953 1 95.44 173 ILE A N 1
ATOM 1388 C CA . ILE A 1 173 ? 4.613 -25.062 -9.633 1 95.44 173 ILE A CA 1
ATOM 1389 C C . ILE A 1 173 ? 5.621 -25.656 -10.609 1 95.44 173 ILE A C 1
ATOM 1391 O O . ILE A 1 173 ? 5.719 -26.875 -10.742 1 95.44 173 ILE A O 1
ATOM 1395 N N . LEU A 1 174 ? 6.363 -24.844 -11.234 1 96.88 174 LEU A N 1
ATOM 1396 C CA . LEU A 1 174 ? 7.348 -25.297 -12.211 1 96.88 174 LEU A CA 1
ATOM 1397 C C . LEU A 1 174 ? 8.742 -25.312 -11.609 1 96.88 174 LEU A C 1
ATOM 1399 O O . LEU A 1 174 ? 9.594 -26.109 -12.023 1 96.88 174 LEU A O 1
ATOM 1403 N N . ALA A 1 175 ? 9.047 -24.453 -10.68 1 97.44 175 ALA A N 1
ATOM 1404 C CA . ALA A 1 175 ? 10.32 -24.344 -9.969 1 97.44 175 ALA A CA 1
ATOM 1405 C C . ALA A 1 175 ? 10.156 -23.578 -8.656 1 97.44 175 ALA A C 1
ATOM 1407 O O . ALA A 1 175 ? 9.289 -22.719 -8.539 1 97.44 175 ALA A O 1
ATOM 1408 N N . GLU A 1 176 ? 10.875 -23.922 -7.707 1 96.62 176 GLU A N 1
ATOM 1409 C CA . GLU A 1 176 ? 10.883 -23.203 -6.43 1 96.62 176 GLU A CA 1
ATOM 1410 C C . GLU A 1 176 ? 12.297 -23.125 -5.859 1 96.62 176 GLU A C 1
ATOM 1412 O O . GLU A 1 176 ? 13.07 -24.078 -5.938 1 96.62 176 GLU A O 1
ATOM 1417 N N . TYR A 1 177 ? 12.656 -22.016 -5.344 1 96.62 177 TYR A N 1
ATOM 1418 C CA . TYR A 1 177 ? 13.969 -21.766 -4.762 1 96.62 177 TYR A CA 1
ATOM 1419 C C . TYR A 1 177 ? 13.844 -21.094 -3.398 1 96.62 177 TYR A C 1
ATOM 1421 O O . TYR A 1 177 ? 13.016 -20.203 -3.209 1 96.62 177 TYR A O 1
ATOM 1429 N N . ASN A 1 178 ? 14.648 -21.469 -2.432 1 94.19 178 ASN A N 1
ATOM 1430 C CA . ASN A 1 178 ? 14.703 -20.844 -1.115 1 94.19 178 ASN A CA 1
ATOM 1431 C C . ASN A 1 178 ? 15.523 -19.562 -1.136 1 94.19 178 ASN A C 1
ATOM 1433 O O . ASN A 1 178 ? 16.656 -19.547 -1.632 1 94.19 178 ASN A O 1
ATOM 1437 N N . LEU A 1 179 ? 14.836 -18.516 -0.647 1 90.81 179 LEU A N 1
ATOM 1438 C CA . LEU A 1 179 ? 15.625 -17.312 -0.405 1 90.81 179 LEU A CA 1
ATOM 1439 C C . LEU A 1 179 ? 16.484 -17.469 0.837 1 90.81 179 LEU A C 1
ATOM 1441 O O . LEU A 1 179 ? 16.062 -18.047 1.833 1 90.81 179 LEU A O 1
ATOM 1445 N N . LYS A 1 180 ? 17.766 -17.406 0.759 1 70 180 LYS A N 1
ATOM 1446 C CA . LYS A 1 180 ? 18.719 -17.625 1.847 1 70 180 LYS A CA 1
ATOM 1447 C C . LYS A 1 180 ? 18.359 -16.781 3.062 1 70 180 LYS A C 1
ATOM 1449 O O . LYS A 1 180 ? 17.891 -15.648 2.92 1 70 180 LYS A O 1
ATOM 1454 N N . ARG A 1 181 ? 18.047 -17.453 4.234 1 60.78 181 ARG A N 1
ATOM 1455 C CA . ARG A 1 181 ? 17.922 -16.75 5.508 1 60.78 181 ARG A CA 1
ATOM 1456 C C . ARG A 1 181 ? 19.281 -16.516 6.145 1 60.78 181 ARG A C 1
ATOM 1458 O O . ARG A 1 181 ? 20.188 -17.344 5.984 1 60.78 181 ARG A O 1
ATOM 1465 N N . MET A 1 182 ? 19.719 -15.344 6.359 1 45.47 182 MET A N 1
ATOM 1466 C CA . MET A 1 182 ? 20.953 -15.195 7.145 1 45.47 182 MET A CA 1
ATOM 1467 C C . MET A 1 182 ? 20.859 -15.977 8.453 1 45.47 182 MET A C 1
ATOM 1469 O O . MET A 1 182 ? 19.797 -16 9.094 1 45.47 182 MET A O 1
ATOM 1473 N N . GLU A 1 183 ? 21.656 -16.969 8.625 1 39.38 183 GLU A N 1
ATOM 1474 C CA . GLU A 1 183 ? 21.875 -17.578 9.938 1 39.38 183 GLU A CA 1
ATOM 1475 C C . GLU A 1 183 ? 21.969 -16.516 11.031 1 39.38 183 GLU A C 1
ATOM 1477 O O . GLU A 1 183 ? 22.75 -15.57 10.914 1 39.38 183 GLU A O 1
ATOM 1482 N N . THR A 1 184 ? 20.891 -16.062 11.516 1 37.88 184 THR A N 1
ATOM 1483 C CA . THR A 1 184 ? 21.141 -15.359 12.758 1 37.88 184 THR A CA 1
ATOM 1484 C C . THR A 1 184 ? 22.172 -16.109 13.602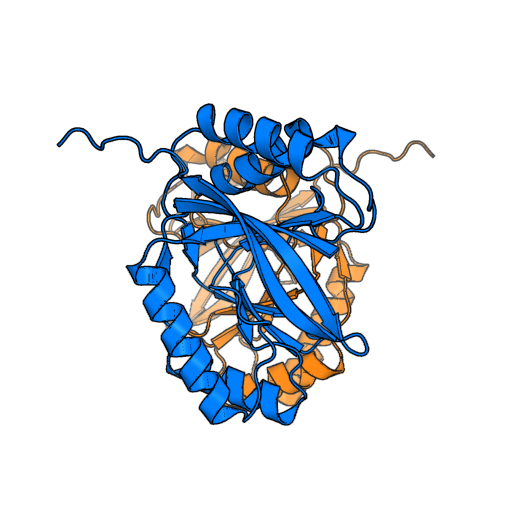 1 37.88 184 THR A C 1
ATOM 1486 O O . THR A 1 184 ? 22.047 -17.312 13.812 1 37.88 184 THR A O 1
ATOM 1489 N N . SER A 1 185 ? 23.453 -15.68 13.508 1 28.8 185 SER A N 1
ATOM 1490 C CA . SER A 1 185 ? 24.328 -16.219 14.539 1 28.8 185 SER A CA 1
ATOM 1491 C C . SER A 1 185 ? 23.609 -16.281 15.891 1 28.8 185 SER A C 1
ATOM 1493 O O . SER A 1 185 ? 23.125 -15.266 16.391 1 28.8 185 SER A O 1
ATOM 1495 N N . ARG A 1 186 ? 23.141 -17.391 16.266 1 22.16 186 ARG A N 1
ATOM 1496 C CA . ARG A 1 186 ? 22.844 -17.547 17.688 1 22.16 186 ARG A CA 1
ATOM 1497 C C . ARG A 1 186 ? 24.047 -17.203 18.547 1 22.16 186 ARG A C 1
ATOM 1499 O O . ARG A 1 186 ? 25.172 -17.609 18.234 1 22.16 186 ARG A O 1
ATOM 1506 N N . MET B 1 1 ? 0.215 18.188 18.828 1 92.75 1 MET B N 1
ATOM 1507 C CA . MET B 1 1 ? 0.967 17.297 17.953 1 92.75 1 MET B CA 1
ATOM 1508 C C . MET B 1 1 ? 1.191 17.938 16.594 1 92.75 1 MET B C 1
ATOM 1510 O O . MET B 1 1 ? 0.373 18.734 16.125 1 92.75 1 MET B O 1
ATOM 1514 N N . TYR B 1 2 ? 2.375 17.688 15.969 1 96.56 2 TYR B N 1
ATOM 1515 C CA . TYR B 1 2 ? 2.721 18.25 14.664 1 96.56 2 TYR B CA 1
ATOM 1516 C C . TYR B 1 2 ? 2.846 17.141 13.625 1 96.56 2 TYR B C 1
ATOM 1518 O O . TYR B 1 2 ? 3.113 15.992 13.961 1 96.56 2 TYR B O 1
ATOM 1526 N N . ALA B 1 3 ? 2.613 17.547 12.398 1 96.75 3 ALA B N 1
ATOM 1527 C CA . ALA B 1 3 ? 2.818 16.609 11.305 1 96.75 3 ALA B CA 1
ATOM 1528 C C . ALA B 1 3 ? 3.305 17.328 10.047 1 96.75 3 ALA B C 1
ATOM 1530 O O . ALA B 1 3 ? 2.965 18.484 9.812 1 96.75 3 ALA B O 1
ATOM 1531 N N . ILE B 1 4 ? 4.121 16.672 9.32 1 97.88 4 ILE B N 1
ATOM 1532 C CA . ILE B 1 4 ? 4.48 17.109 7.973 1 97.88 4 ILE B CA 1
ATOM 1533 C C . ILE B 1 4 ? 3.672 16.312 6.949 1 97.88 4 ILE B C 1
ATOM 1535 O O . ILE B 1 4 ? 3.729 15.078 6.93 1 97.88 4 ILE B O 1
ATOM 1539 N N . ILE B 1 5 ? 2.953 17.078 6.133 1 97.88 5 ILE B N 1
ATOM 1540 C CA . ILE B 1 5 ? 2.061 16.406 5.184 1 97.88 5 ILE B CA 1
ATOM 1541 C C . ILE B 1 5 ? 2.43 16.812 3.76 1 97.88 5 ILE B C 1
ATOM 1543 O O . ILE B 1 5 ? 2.904 17.938 3.527 1 97.88 5 ILE B O 1
ATOM 1547 N N . ALA B 1 6 ? 2.307 15.906 2.848 1 97.81 6 ALA B N 1
ATOM 1548 C CA . ALA B 1 6 ? 2.4 16.156 1.413 1 97.81 6 ALA B CA 1
ATOM 1549 C C . ALA B 1 6 ? 1.017 16.312 0.791 1 97.81 6 ALA B C 1
ATOM 1551 O O . ALA B 1 6 ? 0.17 15.422 0.917 1 97.81 6 ALA B O 1
ATOM 1552 N N . THR B 1 7 ? 0.82 17.438 0.137 1 97.69 7 THR B N 1
ATOM 1553 C CA . THR B 1 7 ? -0.479 17.719 -0.468 1 97.69 7 THR B CA 1
ATOM 1554 C C . THR B 1 7 ? -0.379 17.703 -1.99 1 97.69 7 THR B C 1
ATOM 1556 O O . THR B 1 7 ? 0.722 17.688 -2.545 1 97.69 7 THR B O 1
ATOM 1559 N N . PHE B 1 8 ? -1.54 17.719 -2.615 1 97.81 8 PHE B N 1
ATOM 1560 C CA . PHE B 1 8 ? -1.601 17.328 -4.02 1 97.81 8 PHE B CA 1
ATOM 1561 C C . PHE B 1 8 ? -2.039 18.5 -4.887 1 97.81 8 PHE B C 1
ATOM 1563 O O . PHE B 1 8 ? -2.309 19.594 -4.379 1 97.81 8 PHE B O 1
ATOM 1570 N N . ASP B 1 9 ? -2.012 18.266 -6.188 1 97.19 9 ASP B N 1
ATOM 1571 C CA . ASP B 1 9 ? -2.52 19.234 -7.156 1 97.19 9 ASP B CA 1
ATOM 1572 C C . ASP B 1 9 ? -4.012 19.484 -6.945 1 97.19 9 ASP B C 1
ATOM 1574 O O . ASP B 1 9 ? -4.695 18.703 -6.297 1 97.19 9 ASP B O 1
ATOM 1578 N N . ARG B 1 10 ? -4.438 20.547 -7.547 1 96.94 10 ARG B N 1
ATOM 1579 C CA . ARG B 1 10 ? -5.793 21.031 -7.312 1 96.94 10 ARG B CA 1
ATOM 1580 C C . ARG B 1 10 ? -6.828 20.047 -7.828 1 96.94 10 ARG B C 1
ATOM 1582 O O . ARG B 1 10 ? -7.887 19.875 -7.219 1 96.94 10 ARG B O 1
ATOM 1589 N N . VAL B 1 11 ? -6.574 19.469 -8.953 1 97 11 VAL B N 1
ATOM 1590 C CA . VAL B 1 11 ? -7.531 18.547 -9.562 1 97 11 VAL B CA 1
ATOM 1591 C C . VAL B 1 11 ? -7.789 17.375 -8.633 1 97 11 VAL B C 1
ATOM 1593 O O . VAL B 1 11 ? -8.938 17.047 -8.32 1 97 11 VAL B O 1
ATOM 1596 N N . PHE B 1 12 ? -6.75 16.781 -8.18 1 97.31 12 PHE B N 1
ATOM 1597 C CA . PHE B 1 12 ? -6.867 15.656 -7.258 1 97.31 12 PHE B CA 1
ATOM 1598 C C . PHE B 1 12 ? -7.496 16.109 -5.945 1 97.31 12 PHE B C 1
ATOM 1600 O O . PHE B 1 12 ? -8.391 15.438 -5.422 1 97.31 12 PHE B O 1
ATOM 1607 N N . THR B 1 13 ? -7.051 17.172 -5.422 1 97.62 13 THR B N 1
ATOM 1608 C CA . THR B 1 13 ? -7.559 17.688 -4.148 1 97.62 13 THR B CA 1
ATOM 1609 C C . THR B 1 13 ? -9.07 17.906 -4.215 1 97.62 13 THR B C 1
ATOM 1611 O O . THR B 1 13 ? -9.797 17.5 -3.307 1 97.62 13 THR B O 1
ATOM 1614 N N . ASN B 1 14 ? -9.516 18.5 -5.254 1 97.19 14 ASN B N 1
ATOM 1615 C CA . ASN B 1 14 ? -10.945 18.734 -5.41 1 97.19 14 ASN B CA 1
ATOM 1616 C C . ASN B 1 14 ? -11.734 17.438 -5.512 1 97.19 14 ASN B C 1
ATOM 1618 O O . ASN B 1 14 ? -12.789 17.297 -4.898 1 97.19 14 ASN B O 1
ATOM 1622 N N . LYS B 1 15 ? -11.188 16.562 -6.297 1 96.44 15 LYS B N 1
ATOM 1623 C CA . LYS B 1 15 ? -11.852 15.266 -6.48 1 96.44 15 LYS B CA 1
ATOM 1624 C C . LYS B 1 15 ? -12.008 14.531 -5.148 1 96.44 15 LYS B C 1
ATOM 1626 O O . LYS B 1 15 ? -13.086 14.016 -4.844 1 96.44 15 LYS B O 1
ATOM 1631 N N . ILE B 1 16 ? -10.961 14.531 -4.352 1 96.62 16 ILE B N 1
ATOM 1632 C CA . ILE B 1 16 ? -10.977 13.789 -3.1 1 96.62 16 ILE B CA 1
ATOM 1633 C C . ILE B 1 16 ? -11.828 14.523 -2.068 1 96.62 16 ILE B C 1
ATOM 1635 O O . ILE B 1 16 ? -12.539 13.891 -1.278 1 96.62 16 ILE B O 1
ATOM 1639 N N . THR B 1 17 ? -11.773 15.836 -2.068 1 95.88 17 THR B N 1
ATOM 1640 C CA . THR B 1 17 ? -12.625 16.609 -1.173 1 95.88 17 THR B CA 1
ATOM 1641 C C . THR B 1 17 ? -14.102 16.328 -1.466 1 95.88 17 THR B C 1
ATOM 1643 O O . THR B 1 17 ? -14.898 16.172 -0.543 1 95.88 17 THR B O 1
ATOM 1646 N N . GLU B 1 18 ? -14.414 16.297 -2.709 1 95.19 18 GLU B N 1
ATOM 1647 C CA . GLU B 1 18 ? -15.781 15.969 -3.094 1 95.19 18 GLU B CA 1
ATOM 1648 C C . GLU B 1 18 ? -16.172 14.57 -2.619 1 95.19 18 GLU B C 1
ATOM 1650 O O . GLU B 1 18 ? -17.266 14.367 -2.092 1 95.19 18 GLU B O 1
ATOM 1655 N N . LEU B 1 19 ? -15.297 13.648 -2.803 1 95.12 19 LEU B N 1
ATOM 1656 C CA . LEU B 1 19 ? -15.547 12.281 -2.344 1 95.12 19 LEU B CA 1
ATOM 1657 C C . LEU B 1 19 ? -15.742 12.242 -0.833 1 95.12 19 LEU B C 1
ATOM 1659 O O . LEU B 1 19 ? -16.672 11.602 -0.34 1 95.12 19 LEU B O 1
ATOM 1663 N N . GLN B 1 20 ? -14.906 12.914 -0.117 1 95.06 20 GLN B N 1
ATOM 1664 C CA . GLN B 1 20 ? -15.008 12.984 1.337 1 95.06 20 GLN B CA 1
ATOM 1665 C C . GLN B 1 20 ? -16.344 13.57 1.769 1 95.06 20 GLN B C 1
ATOM 1667 O O . GLN B 1 20 ? -16.969 13.094 2.719 1 95.06 20 GLN B O 1
ATOM 1672 N N . ASN B 1 21 ? -16.766 14.594 1.073 1 94.25 21 ASN B N 1
ATOM 1673 C CA 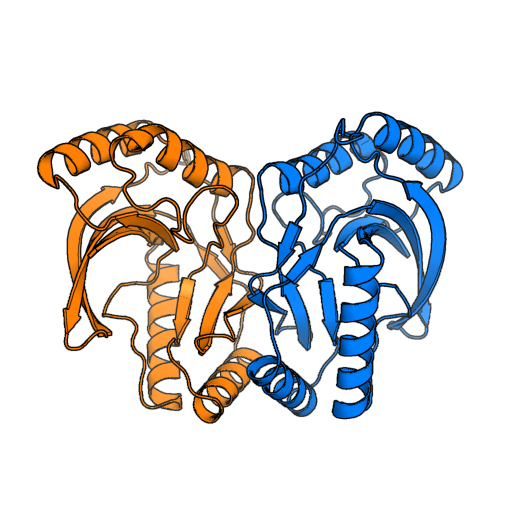. ASN B 1 21 ? -18.062 15.203 1.359 1 94.25 21 ASN B CA 1
ATOM 1674 C C . ASN B 1 21 ? -19.203 14.227 1.089 1 94.25 21 ASN B C 1
ATOM 1676 O O . ASN B 1 21 ? -20.141 14.125 1.886 1 94.25 21 ASN B O 1
ATOM 1680 N N . GLU B 1 22 ? -19.125 13.562 -0.002 1 94.31 22 GLU B N 1
ATOM 1681 C CA . GLU B 1 22 ? -20.156 12.578 -0.33 1 94.31 22 GLU B CA 1
ATOM 1682 C C . GLU B 1 22 ? -20.219 11.477 0.729 1 94.31 22 GLU B C 1
ATOM 1684 O O . GLU B 1 22 ? -21.312 11.07 1.137 1 94.31 22 GLU B O 1
ATOM 1689 N N . LEU B 1 23 ? -19.062 11.039 1.155 1 94.69 23 LEU B N 1
ATOM 1690 C CA . LEU B 1 23 ? -19.016 9.984 2.168 1 94.69 23 LEU B CA 1
ATOM 1691 C C . LEU B 1 23 ? -19.562 10.492 3.498 1 94.69 23 LEU B C 1
ATOM 1693 O O . LEU B 1 23 ? -20.234 9.742 4.219 1 94.69 23 LEU B O 1
ATOM 1697 N N . THR B 1 24 ? -19.234 11.711 3.793 1 93.12 24 THR B N 1
ATOM 1698 C CA . THR B 1 24 ? -19.781 12.305 5.004 1 93.12 24 THR B CA 1
ATOM 1699 C C . THR B 1 24 ? -21.312 12.305 4.965 1 93.12 24 THR B C 1
ATOM 1701 O O . THR B 1 24 ? -21.969 12.008 5.965 1 93.12 24 THR B O 1
ATOM 1704 N N . ASN B 1 25 ? -21.844 12.578 3.857 1 92.06 25 ASN B N 1
ATOM 1705 C CA . ASN B 1 25 ? -23.297 12.562 3.688 1 92.06 25 ASN B CA 1
ATOM 1706 C C . ASN B 1 25 ? -23.875 11.164 3.875 1 92.06 25 ASN B C 1
ATOM 1708 O O . ASN B 1 25 ? -24.984 11 4.387 1 92.06 25 ASN B O 1
ATOM 1712 N N . VAL B 1 26 ? -23.078 10.188 3.504 1 89.31 26 VAL B N 1
ATOM 1713 C CA . VAL B 1 26 ? -23.5 8.797 3.561 1 89.31 26 VAL B CA 1
ATOM 1714 C C . VAL B 1 26 ? -23.453 8.297 5.004 1 89.31 26 VAL B C 1
ATOM 1716 O O . VAL B 1 26 ? -24.344 7.582 5.453 1 89.31 26 VAL B O 1
ATOM 1719 N N . ILE B 1 27 ? -22.406 8.75 5.746 1 91.31 27 ILE B N 1
ATOM 1720 C CA . ILE B 1 27 ? -22.172 8.086 7.023 1 91.31 27 ILE B CA 1
ATOM 1721 C C . ILE B 1 27 ? -22.547 9.023 8.172 1 91.31 27 ILE B C 1
ATOM 1723 O O . ILE B 1 27 ? -22.609 8.609 9.328 1 91.31 27 ILE B O 1
ATOM 1727 N N . GLY B 1 28 ? -22.797 10.227 7.883 1 87.88 28 GLY B N 1
ATOM 1728 C CA . GLY B 1 28 ? -23.234 11.195 8.875 1 87.88 28 GLY B CA 1
ATOM 1729 C C . GLY B 1 28 ? -22.078 11.906 9.562 1 87.88 28 GLY B C 1
ATOM 1730 O O . GLY B 1 28 ? -22.25 13.016 10.078 1 87.88 28 GLY B O 1
ATOM 1731 N N . THR B 1 29 ? -20.922 11.227 9.711 1 80.5 29 THR B N 1
ATOM 1732 C CA . THR B 1 29 ? -19.797 11.867 10.383 1 80.5 29 THR B CA 1
ATOM 1733 C C . THR B 1 29 ? -18.469 11.453 9.727 1 80.5 29 THR B C 1
ATOM 1735 O O . THR B 1 29 ? -18.359 10.352 9.18 1 80.5 29 THR B O 1
ATOM 1738 N N . ASN B 1 30 ? -17.594 12.383 9.547 1 81.75 30 ASN B N 1
ATOM 1739 C CA . ASN B 1 30 ? -16.203 12.188 9.125 1 81.75 30 ASN B CA 1
ATOM 1740 C C . ASN B 1 30 ? -15.242 13.023 9.961 1 81.75 30 ASN B C 1
ATOM 1742 O O . ASN B 1 30 ? -15.477 14.219 10.172 1 81.75 30 ASN B O 1
ATOM 1746 N N . GLN B 1 31 ? -14.32 12.438 10.578 1 79.44 31 GLN B N 1
ATOM 1747 C CA . GLN B 1 31 ? -13.438 13.141 11.508 1 79.44 31 GLN B CA 1
ATOM 1748 C C . GLN B 1 31 ? -12.078 13.414 10.875 1 79.44 31 GLN B C 1
ATOM 1750 O O . GLN B 1 31 ? -11.039 13.109 11.461 1 79.44 31 GLN B O 1
ATOM 1755 N N . LEU B 1 32 ? -12.07 14.062 9.742 1 81.94 32 LEU B N 1
ATOM 1756 C CA . LEU B 1 32 ? -10.828 14.32 9.016 1 81.94 32 L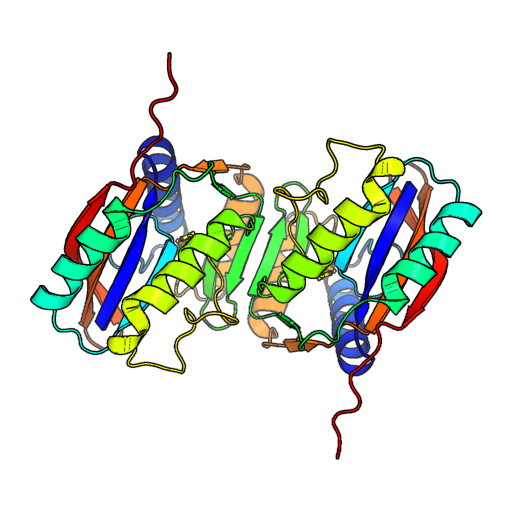EU B CA 1
ATOM 1757 C C . LEU B 1 32 ? -10.172 15.602 9.5 1 81.94 32 LEU B C 1
ATOM 1759 O O . LEU B 1 32 ? -9.148 16.031 8.953 1 81.94 32 LEU B O 1
ATOM 1763 N N . ALA B 1 33 ? -10.328 16.141 10.562 1 71.12 33 ALA B N 1
ATOM 1764 C CA . ALA B 1 33 ? -9.781 17.281 11.289 1 71.12 33 ALA B CA 1
ATOM 1765 C C . ALA B 1 33 ? -9.539 18.469 10.359 1 71.12 33 ALA B C 1
ATOM 1767 O O . ALA B 1 33 ? -8.555 19.188 10.508 1 71.12 33 ALA B O 1
ATOM 1768 N N . GLY B 1 34 ? -10.25 18.531 9.273 1 78.19 34 GLY B N 1
ATOM 1769 C CA . GLY B 1 34 ? -10.211 19.688 8.398 1 78.19 34 GLY B CA 1
ATOM 1770 C C . GLY B 1 34 ? -8.938 19.766 7.574 1 78.19 34 GLY B C 1
ATOM 1771 O O . GLY B 1 34 ? -8.531 20.844 7.145 1 78.19 34 GLY B O 1
ATOM 1772 N N . VAL B 1 35 ? -8.273 18.781 7.473 1 87.06 35 VAL B N 1
ATOM 1773 C CA . VAL B 1 35 ? -7.047 18.797 6.684 1 87.06 35 VAL B CA 1
ATOM 1774 C C . VAL B 1 35 ? -7.348 18.391 5.242 1 87.06 35 VAL B C 1
ATOM 1776 O O . VAL B 1 35 ? -8.133 17.469 5.004 1 87.06 35 VAL B O 1
ATOM 1779 N N . GLU B 1 36 ? -6.801 19.094 4.344 1 95.06 36 GLU B N 1
ATOM 1780 C CA . GLU B 1 36 ? -6.949 18.719 2.943 1 95.06 36 GLU B CA 1
ATOM 1781 C C . GLU B 1 36 ? -6.344 17.344 2.678 1 95.06 36 GLU B C 1
ATOM 1783 O O . GLU B 1 36 ? -5.547 16.844 3.479 1 95.06 36 GLU B O 1
ATOM 1788 N N . PRO B 1 37 ? -6.793 16.766 1.574 1 97.19 37 PRO B N 1
ATOM 1789 C CA . PRO B 1 37 ? -6.207 15.461 1.22 1 97.19 37 PRO B CA 1
ATOM 1790 C C . PRO B 1 37 ? -4.68 15.484 1.216 1 97.19 37 PRO B C 1
ATOM 1792 O O . PRO B 1 37 ? -4.074 16.406 0.65 1 97.19 37 PRO B O 1
ATOM 1795 N N . HIS B 1 38 ? -4.086 14.469 1.861 1 98 38 HIS B N 1
ATOM 1796 C CA . HIS B 1 38 ? -2.637 14.5 2.035 1 98 38 HIS B CA 1
ATOM 1797 C C . HIS B 1 38 ? -2.082 13.109 2.305 1 98 38 HIS B C 1
ATOM 1799 O O . HIS B 1 38 ? -2.844 12.164 2.535 1 98 38 HIS B O 1
ATOM 1805 N N . ILE B 1 39 ? -0.8 13.031 2.201 1 98.31 39 ILE B N 1
ATOM 1806 C CA . ILE B 1 39 ? -0.012 11.938 2.752 1 98.31 39 ILE B CA 1
ATOM 1807 C C . ILE B 1 39 ? 0.884 12.453 3.873 1 98.31 39 ILE B C 1
ATOM 1809 O O . ILE B 1 39 ? 1.613 13.43 3.691 1 98.31 39 ILE B O 1
ATOM 1813 N N . THR B 1 40 ? 0.806 11.836 5.031 1 98 40 THR B N 1
ATOM 1814 C CA . THR B 1 40 ? 1.659 12.227 6.148 1 98 40 THR B CA 1
ATOM 1815 C C . THR B 1 40 ? 3.041 11.594 6.023 1 98 40 THR B C 1
ATOM 1817 O O . THR B 1 40 ? 3.158 10.398 5.754 1 98 40 THR B O 1
ATOM 1820 N N . LEU B 1 41 ? 4.051 12.414 6.207 1 98.06 41 LEU B N 1
ATOM 1821 C CA . LEU B 1 41 ? 5.422 11.93 6.117 1 98.06 41 LEU B CA 1
ATOM 1822 C C . LEU B 1 41 ? 5.996 11.664 7.504 1 98.06 41 LEU B C 1
ATOM 1824 O O . LEU B 1 41 ? 6.836 10.781 7.672 1 98.06 41 LEU B O 1
ATOM 1828 N N . ALA B 1 42 ? 5.633 12.453 8.422 1 98 42 ALA B N 1
ATOM 1829 C CA . ALA B 1 42 ? 6.133 12.336 9.789 1 98 42 ALA B CA 1
ATOM 1830 C C . ALA B 1 42 ? 5.23 13.078 10.773 1 98 42 ALA B C 1
ATOM 1832 O O . ALA B 1 42 ? 4.418 13.914 10.359 1 98 42 ALA B O 1
ATOM 1833 N N . ASP B 1 43 ? 5.34 12.711 12.031 1 97.25 43 ASP B N 1
ATOM 1834 C CA . ASP B 1 43 ? 4.668 13.43 13.109 1 97.25 43 ASP B CA 1
ATOM 1835 C C . ASP B 1 43 ? 5.621 13.695 14.273 1 97.25 43 ASP B C 1
ATOM 1837 O O . ASP B 1 43 ? 6.668 13.055 14.383 1 97.25 43 ASP B O 1
ATOM 1841 N N . TYR B 1 44 ? 5.316 14.703 15.039 1 97 44 TYR B N 1
ATOM 1842 C CA . TYR B 1 44 ? 6.137 15.117 16.172 1 97 44 TYR B CA 1
ATOM 1843 C C . TYR B 1 44 ? 5.266 15.508 17.359 1 97 44 TYR B C 1
ATOM 1845 O O . TYR B 1 44 ? 4.223 16.141 17.188 1 97 44 TYR B O 1
ATOM 1853 N N . ASN B 1 45 ? 5.727 15.156 18.516 1 95.5 45 ASN B N 1
ATOM 1854 C CA . ASN B 1 45 ? 5.047 15.609 19.734 1 95.5 45 ASN B CA 1
ATOM 1855 C C . ASN B 1 45 ? 5.406 17.062 20.062 1 95.5 45 ASN B C 1
ATOM 1857 O O . ASN B 1 45 ? 4.527 17.859 20.375 1 95.5 45 ASN B O 1
ATOM 1861 N N . GLU B 1 46 ? 6.664 17.344 20.047 1 95.69 46 GLU B N 1
ATOM 1862 C CA . GLU B 1 46 ? 7.199 18.688 20.266 1 95.69 46 GLU B CA 1
ATOM 1863 C C . GLU B 1 46 ? 8.094 19.125 19.109 1 95.69 46 GLU B C 1
ATOM 1865 O O . GLU B 1 46 ? 8.766 18.297 18.484 1 95.69 46 GLU B O 1
ATOM 1870 N N . LEU B 1 47 ? 8.031 20.391 18.922 1 96.06 47 LEU B N 1
ATOM 1871 C CA . LEU B 1 47 ? 8.789 20.875 17.766 1 96.06 47 LEU B CA 1
ATOM 1872 C C . LEU B 1 47 ? 9.18 22.328 17.938 1 96.06 47 LEU B C 1
ATOM 1874 O O . LEU B 1 47 ? 8.352 23.156 18.328 1 96.06 47 LEU B O 1
ATOM 1878 N N . ASP B 1 48 ? 10.469 22.594 17.797 1 97.06 48 ASP B N 1
ATOM 1879 C CA . ASP B 1 48 ? 10.859 23.984 17.547 1 97.06 48 ASP B CA 1
ATOM 1880 C C . ASP B 1 48 ? 10.445 24.438 16.156 1 97.06 48 ASP B C 1
ATOM 1882 O O . ASP B 1 48 ? 11.18 24.25 15.188 1 97.06 48 ASP B O 1
ATOM 1886 N N . VAL B 1 49 ? 9.336 25.062 16.078 1 97.38 49 VAL B N 1
ATOM 1887 C CA . VAL B 1 49 ? 8.672 25.375 14.82 1 97.38 49 VAL B CA 1
ATOM 1888 C C . VAL B 1 49 ? 9.57 26.281 13.977 1 97.38 49 VAL B C 1
ATOM 1890 O O . VAL B 1 49 ? 9.688 26.078 12.766 1 97.38 49 VAL B O 1
ATOM 1893 N N . HIS B 1 50 ? 10.172 27.234 14.602 1 97.38 50 HIS B N 1
ATOM 1894 C CA . HIS B 1 50 ? 11.008 28.172 13.875 1 97.38 50 HIS B CA 1
ATOM 1895 C C . HIS B 1 50 ? 12.195 27.469 13.219 1 97.38 50 HIS B C 1
ATOM 1897 O O . HIS B 1 50 ? 12.391 27.578 12.008 1 97.38 50 HIS B O 1
ATOM 1903 N N . LEU B 1 51 ? 12.906 26.766 13.977 1 97.69 51 LEU B N 1
ATOM 1904 C CA . LEU B 1 51 ? 14.062 26.047 13.453 1 97.69 51 LEU B CA 1
ATOM 1905 C C . LEU B 1 51 ? 13.625 25.031 12.406 1 97.69 51 LEU B C 1
ATOM 1907 O O . LEU B 1 51 ? 14.273 24.891 11.359 1 97.69 51 LEU B O 1
ATOM 1911 N N . TYR B 1 52 ? 12.578 24.344 12.648 1 97.75 52 TYR B N 1
ATOM 1912 C CA . TYR B 1 52 ? 12.07 23.297 11.766 1 97.75 52 TYR B CA 1
ATOM 1913 C C . TYR B 1 52 ? 11.688 23.859 10.406 1 97.75 52 TYR B C 1
ATOM 1915 O O . TYR B 1 52 ? 12.023 23.281 9.367 1 97.75 52 TYR B O 1
ATOM 1923 N N . THR B 1 53 ? 11.016 24.953 10.406 1 97.56 53 THR B N 1
ATOM 1924 C CA . THR B 1 53 ? 10.523 25.516 9.156 1 97.56 53 THR B CA 1
ATOM 1925 C C . THR B 1 53 ? 11.68 26.016 8.297 1 97.56 53 THR B C 1
ATOM 1927 O O . THR B 1 53 ? 11.625 25.938 7.07 1 97.56 53 THR B O 1
ATOM 1930 N N . GLU B 1 54 ? 12.664 26.562 8.938 1 97 54 GLU B N 1
ATOM 1931 C CA . GLU B 1 54 ? 13.867 26.938 8.195 1 97 54 GLU B CA 1
ATOM 1932 C C . GLU B 1 54 ? 14.492 25.75 7.492 1 97 54 GLU B C 1
ATOM 1934 O O . GLU B 1 54 ? 14.789 25.797 6.297 1 97 54 GLU B O 1
ATOM 1939 N N . LYS B 1 55 ? 14.602 24.719 8.219 1 97.5 55 LYS B N 1
ATOM 1940 C CA . LYS B 1 55 ? 15.188 23.5 7.668 1 97.5 55 LYS B CA 1
ATOM 1941 C C . LYS B 1 55 ? 14.289 22.906 6.586 1 97.5 55 LYS B C 1
ATOM 1943 O O . LYS B 1 55 ? 14.781 22.359 5.594 1 97.5 55 LYS B O 1
ATOM 1948 N N . LEU B 1 56 ? 13.008 22.984 6.781 1 97.56 56 LEU B N 1
ATOM 1949 C CA . LEU B 1 56 ? 12.062 22.469 5.805 1 97.56 56 LEU B CA 1
ATOM 1950 C C . LEU B 1 56 ? 12.195 23.188 4.473 1 97.56 56 LEU B C 1
ATOM 1952 O O . LEU B 1 56 ? 12.156 22.562 3.408 1 97.56 56 LEU B O 1
ATOM 1956 N N . GLY B 1 57 ? 12.32 24.469 4.586 1 96.44 57 GLY B N 1
ATOM 1957 C CA . GLY B 1 57 ? 12.547 25.25 3.377 1 96.44 57 GLY B CA 1
ATOM 1958 C C . GLY B 1 57 ? 13.789 24.812 2.615 1 96.44 57 GLY B C 1
ATOM 1959 O O . GLY B 1 57 ? 13.75 24.672 1.392 1 96.44 57 GLY B O 1
ATOM 1960 N N . GLU B 1 58 ? 14.844 24.594 3.32 1 96.88 58 GLU B N 1
ATOM 1961 C CA . GLU B 1 58 ? 16.094 24.125 2.719 1 96.88 58 GLU B CA 1
ATOM 1962 C C . GLU B 1 58 ? 15.914 22.75 2.092 1 96.88 58 GLU B C 1
ATOM 1964 O O . GLU B 1 58 ? 16.406 22.5 0.991 1 96.88 58 GLU B O 1
ATOM 1969 N N . PHE B 1 59 ? 15.266 21.938 2.803 1 97.31 59 PHE B N 1
ATOM 1970 C CA . PHE B 1 59 ? 15.031 20.578 2.332 1 97.31 59 PHE B CA 1
ATOM 1971 C C . PHE B 1 59 ? 14.258 20.594 1.019 1 97.31 59 PHE B C 1
ATOM 1973 O O . PHE B 1 59 ? 14.633 19.891 0.069 1 97.31 59 PHE B O 1
ATOM 1980 N N . VAL B 1 60 ? 13.18 21.359 0.974 1 95.44 60 VAL B N 1
ATOM 1981 C CA . VAL B 1 60 ? 12.32 21.406 -0.202 1 95.44 60 VAL B CA 1
ATOM 1982 C C . VAL B 1 60 ? 13.102 21.938 -1.397 1 95.44 60 VAL B C 1
ATOM 1984 O O . VAL B 1 60 ? 12.93 21.469 -2.523 1 95.44 60 VAL B O 1
ATOM 1987 N N . ALA B 1 61 ? 13.984 22.844 -1.159 1 93.56 61 ALA B N 1
ATOM 1988 C CA . ALA B 1 61 ? 14.742 23.516 -2.211 1 93.56 61 ALA B CA 1
ATOM 1989 C C . ALA B 1 61 ? 15.664 22.531 -2.934 1 93.56 61 ALA B C 1
ATOM 1991 O O . ALA B 1 61 ? 16.031 22.75 -4.09 1 93.56 61 ALA B O 1
ATOM 1992 N N . ILE B 1 62 ? 15.977 21.453 -2.32 1 92.56 62 ILE B N 1
ATOM 1993 C CA . ILE B 1 62 ? 16.953 20.547 -2.92 1 92.56 62 ILE B CA 1
ATOM 1994 C C . ILE B 1 62 ? 16.25 19.297 -3.443 1 92.56 62 ILE B C 1
ATOM 1996 O O . ILE B 1 62 ? 16.891 18.359 -3.922 1 92.56 62 ILE B O 1
ATOM 2000 N N . GLN B 1 63 ? 14.977 19.25 -3.291 1 92.19 63 GLN B N 1
ATOM 2001 C CA . GLN B 1 63 ? 14.25 18.078 -3.77 1 92.19 63 GLN B CA 1
ATOM 2002 C C . GLN B 1 63 ? 14.109 18.109 -5.289 1 92.19 63 GLN B C 1
ATOM 2004 O O . GLN B 1 63 ? 13.992 19.172 -5.891 1 92.19 63 GLN B O 1
ATOM 2009 N N . GLU B 1 64 ? 14.141 16.891 -5.781 1 85.12 64 GLU B N 1
ATOM 2010 C CA . GLU B 1 64 ? 13.891 16.734 -7.211 1 85.12 64 GLU B CA 1
ATOM 2011 C C . GLU B 1 64 ? 12.398 16.594 -7.5 1 85.12 64 GLU B C 1
ATOM 2013 O O . GLU B 1 64 ? 11.609 16.328 -6.594 1 85.12 64 GLU B O 1
ATOM 2018 N N . ASN B 1 65 ? 12.086 16.844 -8.805 1 85.38 65 ASN B N 1
ATOM 2019 C CA . ASN B 1 65 ? 10.711 16.609 -9.234 1 85.38 65 ASN B CA 1
ATOM 2020 C C . ASN B 1 65 ? 10.328 15.133 -9.109 1 85.38 65 ASN B C 1
ATOM 2022 O O . ASN B 1 65 ? 11.148 14.25 -9.391 1 85.38 65 ASN B O 1
ATOM 2026 N N . MET B 1 66 ? 9.219 15.031 -8.695 1 88.12 66 MET B N 1
ATOM 2027 C CA . MET B 1 66 ? 8.727 13.656 -8.602 1 88.12 66 MET B CA 1
ATOM 2028 C C . MET B 1 66 ? 7.602 13.414 -9.594 1 88.12 66 MET B C 1
ATOM 2030 O O . MET B 1 66 ? 6.805 14.312 -9.867 1 88.12 66 MET B O 1
ATOM 2034 N N . ASP B 1 67 ? 7.512 12.188 -10.094 1 90.25 67 ASP B N 1
ATOM 2035 C CA . ASP B 1 67 ? 6.41 11.773 -10.961 1 90.25 67 ASP B CA 1
ATOM 2036 C C . ASP B 1 67 ? 5.09 11.75 -10.195 1 90.25 67 ASP B C 1
ATOM 2038 O O . ASP B 1 67 ? 5.078 11.75 -8.961 1 90.25 67 ASP B O 1
ATOM 2042 N N . ALA B 1 68 ? 4.078 11.812 -11.047 1 95.38 68 ALA B N 1
ATOM 2043 C CA . ALA B 1 68 ? 2.754 11.68 -10.445 1 95.38 68 ALA B CA 1
ATOM 2044 C C . ALA B 1 68 ? 2.629 10.367 -9.68 1 95.38 68 ALA B C 1
ATOM 2046 O O . ALA B 1 68 ? 3.25 9.367 -10.039 1 95.38 68 ALA B O 1
ATOM 2047 N N . VAL B 1 69 ? 1.921 10.461 -8.625 1 96.25 69 VAL B N 1
ATOM 2048 C CA . VAL B 1 69 ? 1.621 9.273 -7.828 1 96.25 69 VAL B CA 1
ATOM 2049 C C . VAL B 1 69 ? 0.262 8.711 -8.234 1 96.25 69 VAL B C 1
ATOM 2051 O O . VAL B 1 69 ? -0.7 9.453 -8.422 1 96.25 69 VAL B O 1
ATOM 2054 N N . THR B 1 70 ? 0.213 7.398 -8.391 1 96.81 70 THR B N 1
ATOM 2055 C CA . THR B 1 70 ? -1.032 6.73 -8.758 1 96.81 70 THR B CA 1
ATOM 2056 C C . THR B 1 70 ? -1.659 6.051 -7.547 1 96.81 70 THR B C 1
ATOM 2058 O O . THR B 1 70 ? -0.949 5.539 -6.676 1 96.81 70 THR B O 1
ATOM 2061 N N . PHE B 1 71 ? -2.984 6.117 -7.508 1 97.19 71 PHE B N 1
ATOM 2062 C CA . PHE B 1 71 ? -3.764 5.461 -6.465 1 97.19 71 PHE B CA 1
ATOM 2063 C C . PHE B 1 71 ? -4.648 4.371 -7.055 1 97.19 71 PHE B C 1
ATOM 2065 O O . PHE B 1 71 ? -5.832 4.598 -7.316 1 97.19 71 PHE B O 1
ATOM 2072 N N . PRO B 1 72 ? -4.125 3.154 -7.156 1 96.06 72 PRO B N 1
ATOM 2073 C CA . PRO B 1 72 ? -4.875 2.1 -7.844 1 96.06 72 PRO B CA 1
ATOM 2074 C C . PRO B 1 72 ? -5.793 1.32 -6.902 1 96.06 72 PRO B C 1
ATOM 2076 O O . PRO B 1 72 ? -6.617 0.523 -7.359 1 96.06 72 PRO B O 1
ATOM 2079 N N . SER B 1 73 ? -5.68 1.545 -5.617 1 96.75 73 SER B N 1
ATOM 2080 C CA . SER B 1 73 ? -6.41 0.704 -4.676 1 96.75 73 SER B CA 1
ATOM 2081 C C . SER B 1 73 ? -6.867 1.504 -3.459 1 96.75 73 SER B C 1
ATOM 2083 O O . SER B 1 73 ? -6.426 2.637 -3.254 1 96.75 73 SER B O 1
ATOM 2085 N N . VAL B 1 74 ? -7.785 0.913 -2.756 1 97.38 74 VAL B N 1
ATOM 2086 C CA . VAL B 1 74 ? -8.273 1.445 -1.49 1 97.38 74 VAL B CA 1
ATOM 2087 C C . VAL B 1 74 ? -7.777 0.579 -0.336 1 97.38 74 VAL B C 1
ATOM 2089 O O . VAL B 1 74 ? -7.73 -0.648 -0.448 1 97.38 74 VAL B O 1
ATOM 2092 N N . GLY B 1 75 ? -7.324 1.249 0.689 1 97.25 75 GLY B N 1
ATOM 2093 C CA . GLY B 1 75 ? -6.875 0.539 1.875 1 97.25 75 GLY B CA 1
ATOM 2094 C C . GLY B 1 75 ? -7.73 0.812 3.096 1 97.25 75 GLY B C 1
ATOM 2095 O O . GLY B 1 75 ? -8.5 1.777 3.121 1 97.25 75 GLY B O 1
ATOM 2096 N N . ILE B 1 76 ? -7.586 -0.081 4.016 1 96.12 76 ILE B N 1
ATOM 2097 C CA . ILE B 1 76 ? -8.305 0.089 5.27 1 96.12 76 ILE B CA 1
ATOM 2098 C C . ILE B 1 76 ? -7.406 -0.297 6.441 1 96.12 76 ILE B C 1
ATOM 2100 O O . ILE B 1 76 ? -6.598 -1.224 6.332 1 96.12 76 ILE B O 1
ATOM 2104 N N . PHE B 1 77 ? -7.441 0.446 7.453 1 94.88 77 PHE B N 1
ATOM 2105 C CA . PHE B 1 77 ? -6.965 0.057 8.773 1 94.88 77 PHE B CA 1
ATOM 2106 C C . PHE B 1 77 ? -8.125 -0.401 9.656 1 94.88 77 PHE B C 1
ATOM 2108 O O . PHE B 1 77 ? -8.789 0.419 10.297 1 94.88 77 PHE B O 1
ATOM 2115 N N . PRO B 1 78 ? -8.32 -1.686 9.727 1 88.25 78 PRO B N 1
ATOM 2116 C CA . PRO B 1 78 ? -9.523 -2.172 10.406 1 88.25 78 PRO B CA 1
ATOM 2117 C C . PRO B 1 78 ? -9.531 -1.834 11.898 1 88.25 78 PRO B C 1
ATOM 2119 O O . PRO B 1 78 ? -10.594 -1.659 12.492 1 88.25 78 PRO B O 1
ATOM 2122 N N . THR B 1 79 ? -8.398 -1.719 12.516 1 85.25 79 THR B N 1
ATOM 2123 C CA . THR B 1 79 ? -8.289 -1.517 13.953 1 85.25 79 THR B CA 1
ATOM 2124 C C . THR B 1 79 ? -8.906 -0.182 14.359 1 85.25 79 THR B C 1
ATOM 2126 O O . THR B 1 79 ? -9.336 -0.014 15.508 1 85.25 79 THR B O 1
ATOM 2129 N N . ASN B 1 80 ? -9.008 0.762 13.422 1 86.44 80 ASN B N 1
ATOM 2130 C CA . ASN B 1 80 ? -9.578 2.053 13.805 1 86.44 80 ASN B CA 1
ATOM 2131 C C . ASN B 1 80 ? -10.578 2.547 12.766 1 86.44 80 ASN B C 1
ATOM 2133 O O . ASN B 1 80 ? -10.961 3.719 12.773 1 86.44 80 ASN B O 1
ATOM 2137 N N . GLY B 1 81 ? -10.93 1.694 11.875 1 90.12 81 GLY B N 1
ATOM 2138 C CA . GLY B 1 81 ? -11.992 1.972 10.93 1 90.12 81 GLY B CA 1
ATOM 2139 C C . GLY B 1 81 ? -11.633 3.041 9.914 1 90.12 81 GLY B C 1
ATOM 2140 O O . GLY B 1 81 ? -12.484 3.838 9.508 1 90.12 81 GLY B O 1
ATOM 2141 N N . THR B 1 82 ? -10.383 3.166 9.547 1 94.75 82 THR B N 1
ATOM 2142 C CA . THR B 1 82 ? -9.922 4.156 8.578 1 94.75 82 THR B CA 1
ATOM 2143 C C . THR B 1 82 ? -9.953 3.578 7.164 1 94.75 82 THR B C 1
ATOM 2145 O O . THR B 1 82 ? -9.555 2.432 6.945 1 94.75 82 THR B O 1
ATOM 2148 N N . VAL B 1 83 ? -10.508 4.332 6.227 1 96.75 83 VAL B N 1
ATOM 2149 C CA . VAL B 1 83 ? -10.5 4.008 4.801 1 96.75 83 VAL B CA 1
ATOM 2150 C C . VAL B 1 83 ? -9.68 5.051 4.043 1 96.75 83 VAL B C 1
ATOM 2152 O O . VAL B 1 83 ? -9.844 6.254 4.262 1 96.75 83 VAL B O 1
ATOM 2155 N N . PHE B 1 84 ? -8.789 4.578 3.178 1 97.62 84 PHE B N 1
ATOM 2156 C CA . PHE B 1 84 ? -7.895 5.527 2.521 1 97.62 84 PHE B CA 1
ATOM 2157 C C . PHE B 1 84 ? -7.578 5.078 1.101 1 97.62 84 PHE B C 1
ATOM 2159 O O . PHE B 1 84 ? -7.781 3.914 0.752 1 97.62 84 PHE B O 1
ATOM 2166 N N . LEU B 1 85 ? -7.219 6.043 0.265 1 97.56 85 LEU B N 1
ATOM 2167 C CA . LEU B 1 85 ? -6.605 5.719 -1.018 1 97.56 85 LEU B CA 1
ATOM 2168 C C . LEU B 1 85 ? -5.129 5.371 -0.84 1 97.56 85 LEU B C 1
ATOM 2170 O O . LEU B 1 85 ? -4.387 6.102 -0.183 1 97.56 85 LEU B O 1
ATOM 2174 N N . ALA B 1 86 ? -4.742 4.238 -1.362 1 97.94 86 ALA B N 1
ATOM 2175 C CA . ALA B 1 86 ? -3.367 3.76 -1.234 1 97.94 86 ALA B CA 1
ATOM 2176 C C . ALA B 1 86 ? -2.584 3.988 -2.523 1 97.94 86 ALA B C 1
ATOM 2178 O O . ALA B 1 86 ? -2.961 3.482 -3.584 1 97.94 86 ALA B O 1
ATOM 2179 N N . PRO B 1 87 ? -1.491 4.734 -2.445 1 98 87 PRO B N 1
ATOM 2180 C CA . PRO B 1 87 ? -0.684 4.93 -3.652 1 98 87 PRO B CA 1
ATOM 2181 C C . PRO B 1 87 ? 0.231 3.744 -3.949 1 98 87 PRO B C 1
ATOM 2183 O O . PRO B 1 87 ? 0.591 2.996 -3.037 1 98 87 PRO B O 1
ATOM 2186 N N . THR B 1 88 ? 0.52 3.623 -5.238 1 97.56 88 THR B N 1
ATOM 2187 C CA . THR B 1 88 ? 1.688 2.812 -5.559 1 97.56 88 THR B CA 1
ATOM 2188 C C . THR B 1 88 ? 2.945 3.398 -4.922 1 97.56 88 THR B C 1
ATOM 2190 O O . THR B 1 88 ? 3.277 4.562 -5.148 1 97.56 88 THR B O 1
ATOM 2193 N N . VAL B 1 89 ? 3.582 2.592 -4.098 1 97.69 89 VAL B N 1
ATOM 2194 C CA . VAL B 1 89 ? 4.816 3.064 -3.48 1 97.69 89 VAL B CA 1
ATOM 2195 C C . VAL B 1 89 ? 5.992 2.836 -4.43 1 97.69 89 VAL B C 1
ATOM 2197 O O . VAL B 1 89 ? 6.461 1.708 -4.586 1 97.69 89 VAL B O 1
ATOM 2200 N N . THR B 1 90 ? 6.465 3.879 -4.988 1 96.56 90 THR B N 1
ATOM 2201 C CA . THR B 1 90 ? 7.578 3.822 -5.926 1 96.56 90 THR B CA 1
ATOM 2202 C C . THR B 1 90 ? 8.898 4.125 -5.215 1 96.56 90 THR B C 1
ATOM 2204 O O . THR B 1 90 ? 8.898 4.527 -4.051 1 96.56 90 THR B O 1
ATOM 2207 N N . SER B 1 91 ? 9.984 3.883 -5.965 1 95.06 91 SER B N 1
ATOM 2208 C CA . SER B 1 91 ? 11.297 4.238 -5.434 1 95.06 91 SER B CA 1
ATOM 2209 C C . SER B 1 91 ? 11.391 5.734 -5.148 1 95.06 91 SER B C 1
ATOM 2211 O O . SER B 1 91 ? 12 6.145 -4.16 1 95.06 91 SER B O 1
ATOM 2213 N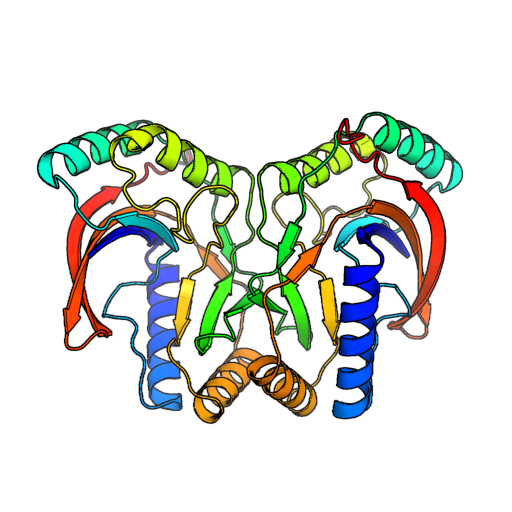 N . GLU B 1 92 ? 10.734 6.512 -5.984 1 94.81 92 GLU B N 1
ATOM 2214 C CA . GLU B 1 92 ? 10.773 7.961 -5.816 1 94.81 92 GLU B CA 1
ATOM 2215 C C . GLU B 1 92 ? 10.016 8.398 -4.566 1 94.81 92 GLU B C 1
ATOM 2217 O O . GLU B 1 92 ? 10.5 9.242 -3.805 1 94.81 92 GLU B O 1
ATOM 2222 N N . LEU B 1 93 ? 8.883 7.836 -4.383 1 96.81 93 LEU B N 1
ATOM 2223 C CA . LEU B 1 93 ? 8.086 8.18 -3.207 1 96.81 93 LEU B CA 1
ATOM 2224 C C . LEU B 1 93 ? 8.797 7.758 -1.927 1 96.81 93 LEU B C 1
ATOM 2226 O O . LEU B 1 93 ? 8.859 8.523 -0.963 1 96.81 93 LEU B O 1
ATOM 2230 N N . LEU B 1 94 ? 9.375 6.605 -1.935 1 96.75 94 LEU B N 1
ATOM 2231 C CA . LEU B 1 94 ? 10.109 6.117 -0.774 1 96.75 94 LEU B CA 1
ATOM 2232 C C . LEU B 1 94 ? 11.344 6.969 -0.514 1 96.75 94 LEU B C 1
ATOM 2234 O O . LEU B 1 94 ? 11.688 7.23 0.64 1 96.75 94 LEU B O 1
ATOM 2238 N N . LYS B 1 95 ? 11.953 7.301 -1.596 1 95.5 95 LYS B N 1
ATOM 2239 C CA . LYS B 1 95 ? 13.141 8.148 -1.472 1 95.5 95 LYS B CA 1
ATOM 2240 C C . LYS B 1 95 ? 12.797 9.484 -0.82 1 95.5 95 LYS B C 1
ATOM 2242 O O . LYS B 1 95 ? 13.555 9.984 0.019 1 95.5 95 LYS B O 1
ATOM 2247 N N . LEU B 1 96 ? 11.711 10.062 -1.215 1 96.31 96 LEU B N 1
ATOM 2248 C CA . LEU B 1 96 ? 11.273 11.297 -0.58 1 96.31 96 LEU B CA 1
ATOM 2249 C C . LEU B 1 96 ? 11.102 11.109 0.923 1 96.31 96 LEU B C 1
ATOM 2251 O O . LEU B 1 96 ? 11.602 11.914 1.716 1 96.31 96 LEU B O 1
ATOM 2255 N N . HIS B 1 97 ? 10.453 10.07 1.306 1 97.81 97 HIS B N 1
ATOM 2256 C CA . HIS B 1 97 ? 10.203 9.781 2.713 1 97.81 97 HIS B CA 1
ATOM 2257 C C . HIS B 1 97 ? 11.508 9.516 3.463 1 97.81 97 HIS B C 1
ATOM 2259 O O . HIS B 1 97 ? 11.734 10.086 4.535 1 97.81 97 HIS B O 1
ATOM 2265 N N . HIS B 1 98 ? 12.383 8.719 2.902 1 97.19 98 HIS B N 1
ATOM 2266 C CA . HIS B 1 98 ? 13.648 8.383 3.547 1 97.19 98 HIS B CA 1
ATOM 2267 C C . HIS B 1 98 ? 14.547 9.609 3.666 1 97.19 98 HIS B C 1
ATOM 2269 O O . HIS B 1 98 ? 15.156 9.836 4.715 1 97.19 98 HIS B O 1
ATOM 2275 N N . SER B 1 99 ? 14.656 10.328 2.566 1 96.88 99 SER B N 1
ATOM 2276 C CA . SER B 1 99 ? 15.5 11.523 2.592 1 96.88 99 SER B CA 1
ATOM 2277 C C . SER B 1 99 ? 15 12.539 3.613 1 96.88 99 SER B C 1
ATOM 2279 O O . SER B 1 99 ? 15.789 13.203 4.281 1 96.88 99 SER B O 1
ATOM 2281 N N . TYR B 1 100 ? 13.68 12.664 3.705 1 97.88 100 TYR B N 1
ATOM 2282 C CA . TYR B 1 100 ? 13.094 13.539 4.719 1 97.88 100 TYR B CA 1
ATOM 2283 C C . TYR B 1 100 ? 13.531 13.117 6.117 1 97.88 100 TYR B C 1
ATOM 2285 O O . TYR B 1 100 ? 14.047 13.93 6.887 1 97.88 100 TYR B O 1
ATOM 2293 N N . HIS B 1 101 ? 13.352 11.859 6.43 1 97.88 101 HIS B N 1
ATOM 2294 C CA . HIS B 1 101 ? 13.656 11.383 7.777 1 97.88 101 HIS B CA 1
ATOM 2295 C C . HIS B 1 101 ? 15.148 11.477 8.07 1 97.88 101 HIS B C 1
ATOM 2297 O O . HIS B 1 101 ? 15.547 11.727 9.211 1 97.88 101 HIS B O 1
ATOM 2303 N N . ASP B 1 102 ? 15.922 11.281 7.066 1 97.56 102 ASP B N 1
ATOM 2304 C CA . ASP B 1 102 ? 17.359 11.438 7.242 1 97.56 102 ASP B CA 1
ATOM 2305 C C . ASP B 1 102 ? 17.719 12.891 7.527 1 97.56 102 ASP B C 1
ATOM 2307 O O . ASP B 1 102 ? 18.516 13.172 8.43 1 97.56 102 ASP B O 1
ATOM 2311 N N . TYR B 1 103 ? 17.109 13.75 6.816 1 97.69 103 TYR B N 1
ATOM 2312 C CA . TYR B 1 103 ? 17.406 15.18 6.922 1 97.69 103 TYR B CA 1
ATOM 2313 C C . TYR B 1 103 ? 16.922 15.734 8.25 1 97.69 103 TYR B C 1
ATOM 2315 O O . TYR B 1 103 ? 17.562 16.609 8.836 1 97.69 103 TYR B O 1
ATOM 2323 N N . PHE B 1 104 ? 15.844 15.211 8.781 1 97.81 104 PHE B N 1
ATOM 2324 C CA . PHE B 1 104 ? 15.211 15.766 9.969 1 97.81 104 PHE B CA 1
ATOM 2325 C C . PHE B 1 104 ? 15.406 14.844 11.172 1 97.81 104 PHE B C 1
ATOM 2327 O O . PHE B 1 104 ? 14.633 14.875 12.125 1 97.81 104 PHE B O 1
ATOM 2334 N N . LYS B 1 105 ? 16.422 14.055 11.156 1 96.38 105 LYS B N 1
ATOM 2335 C CA . LYS B 1 105 ? 16.688 13.031 12.164 1 96.38 105 LYS B CA 1
ATOM 2336 C C . LYS B 1 105 ? 16.797 13.641 13.555 1 96.38 105 LYS B C 1
ATOM 2338 O O . LYS B 1 105 ? 16.406 13.023 14.547 1 96.38 105 LYS B O 1
ATOM 2343 N N . THR B 1 106 ? 17.25 14.867 13.68 1 95.31 106 THR B N 1
ATOM 2344 C CA . THR B 1 106 ? 17.5 15.5 14.969 1 95.31 106 THR B CA 1
ATOM 2345 C C . THR B 1 106 ? 16.188 15.945 15.617 1 95.31 106 THR B C 1
ATOM 2347 O O . THR B 1 106 ? 16.156 16.234 16.812 1 95.31 106 THR B O 1
ATOM 2350 N N . PHE B 1 107 ? 15.094 15.969 14.844 1 96.19 107 PHE B N 1
ATOM 2351 C CA . PHE B 1 107 ? 13.805 16.406 15.359 1 96.19 107 PHE B CA 1
ATOM 2352 C C . PHE B 1 107 ? 12.969 15.203 15.805 1 96.19 107 PHE B C 1
ATOM 2354 O O . PHE B 1 107 ? 11.938 15.367 16.453 1 96.19 107 PHE B O 1
ATOM 2361 N N . HIS B 1 108 ? 13.406 14.062 15.422 1 93.19 108 HIS B N 1
ATOM 2362 C CA . HIS B 1 108 ? 12.617 12.867 15.695 1 93.19 108 HIS B CA 1
ATOM 2363 C C . HIS B 1 108 ? 12.398 12.68 17.188 1 93.19 108 HIS B C 1
ATOM 2365 O O . HIS B 1 108 ? 13.359 12.578 17.953 1 93.19 108 HIS B O 1
ATOM 2371 N N . ASP B 1 109 ? 11.164 12.539 17.609 1 94.38 109 ASP B N 1
ATOM 2372 C CA . ASP B 1 109 ? 10.898 12.477 19.031 1 94.38 109 ASP B CA 1
ATOM 2373 C C . ASP B 1 109 ? 9.938 11.336 19.359 1 94.38 109 ASP B C 1
ATOM 2375 O O . ASP B 1 109 ? 9.43 11.25 20.484 1 94.38 109 ASP B O 1
ATOM 2379 N N . ASN B 1 110 ? 9.555 10.594 18.375 1 92.81 110 ASN B N 1
ATOM 2380 C CA . ASN B 1 110 ? 8.656 9.461 18.562 1 92.81 110 ASN B CA 1
ATOM 2381 C C . ASN B 1 110 ? 9.117 8.242 17.781 1 92.81 110 ASN B C 1
ATOM 2383 O O . ASN B 1 110 ? 8.688 8.016 16.656 1 92.81 110 ASN B O 1
ATOM 2387 N N . PRO B 1 111 ? 9.906 7.395 18.375 1 87.62 111 PRO B N 1
ATOM 2388 C CA . PRO B 1 111 ? 10.43 6.219 17.672 1 87.62 111 PRO B CA 1
ATOM 2389 C C . PRO B 1 111 ? 9.336 5.215 17.312 1 87.62 111 PRO B C 1
ATOM 2391 O O . PRO B 1 111 ? 9.539 4.359 16.453 1 87.62 111 PRO B O 1
ATOM 2394 N N . ASN B 1 112 ? 8.195 5.32 17.953 1 90.75 112 ASN B N 1
ATOM 2395 C CA . ASN B 1 112 ? 7.125 4.359 17.719 1 90.75 112 ASN B CA 1
ATOM 2396 C C . ASN B 1 112 ? 6.109 4.883 16.703 1 90.75 112 ASN B C 1
ATOM 2398 O O . ASN B 1 112 ? 5.059 4.27 16.5 1 90.75 112 ASN B O 1
ATOM 2402 N N . SER B 1 113 ? 6.504 5.984 16.141 1 94.62 113 SER B N 1
ATOM 2403 C CA . SER B 1 113 ? 5.613 6.555 15.125 1 94.62 113 SER B CA 1
ATOM 2404 C C . SER B 1 113 ? 5.379 5.574 13.984 1 94.62 113 SER B C 1
ATOM 2406 O O . SER B 1 113 ? 6.289 4.848 13.578 1 94.62 113 SER B O 1
ATOM 2408 N N . TYR B 1 114 ? 4.199 5.609 13.391 1 93.69 114 TYR B N 1
ATOM 2409 C CA . TYR B 1 114 ? 3.854 4.773 12.242 1 93.69 114 TYR B CA 1
ATOM 2410 C C . TYR B 1 114 ? 4.469 5.324 10.961 1 93.69 114 TYR B C 1
ATOM 2412 O O . TYR B 1 114 ? 4.441 4.664 9.922 1 93.69 114 TYR B O 1
ATOM 2420 N N . TYR B 1 115 ? 5.09 6.496 11.109 1 97.06 115 TYR B N 1
ATOM 2421 C CA . TYR B 1 115 ? 5.539 7.172 9.898 1 97.06 115 TYR B CA 1
ATOM 2422 C C . TYR B 1 115 ? 7.051 7.051 9.734 1 97.06 115 TYR B C 1
ATOM 2424 O O . TYR B 1 115 ? 7.625 7.598 8.797 1 97.06 115 TYR B O 1
ATOM 2432 N N . VAL B 1 116 ? 7.676 6.309 10.609 1 96.56 116 VAL B N 1
ATOM 2433 C CA . VAL B 1 116 ? 9.125 6.172 10.484 1 96.56 116 VAL B CA 1
ATOM 2434 C C . VAL B 1 116 ? 9.461 5.199 9.359 1 96.56 116 VAL B C 1
ATOM 2436 O O . VAL B 1 116 ? 8.641 4.352 9 1 96.56 116 VAL B O 1
ATOM 2439 N N . PRO B 1 117 ? 10.664 5.316 8.781 1 95.44 117 PRO B N 1
ATOM 2440 C CA . PRO B 1 117 ? 11.07 4.375 7.738 1 95.44 117 PRO B CA 1
ATOM 2441 C C . PRO B 1 117 ? 10.938 2.918 8.172 1 95.44 117 PRO B C 1
ATOM 2443 O O . PRO B 1 117 ? 11.258 2.578 9.312 1 95.44 117 PRO B O 1
ATOM 2446 N N . GLY B 1 118 ? 10.422 2.102 7.301 1 93.81 118 GLY B N 1
ATOM 2447 C CA . GLY B 1 118 ? 10.203 0.694 7.59 1 93.81 118 GLY B CA 1
ATOM 2448 C C . GLY B 1 118 ? 8.805 0.398 8.094 1 93.81 118 GLY B C 1
ATOM 2449 O O . GLY B 1 118 ? 8.375 -0.756 8.102 1 93.81 118 GLY B O 1
ATOM 2450 N N . LYS B 1 119 ? 8.102 1.415 8.523 1 95.62 119 LYS B N 1
ATOM 2451 C CA . LYS B 1 119 ? 6.758 1.229 9.062 1 95.62 119 LYS B CA 1
ATOM 2452 C C . LYS B 1 119 ? 5.734 2.041 8.273 1 95.62 119 LYS B C 1
ATOM 2454 O O . LYS B 1 119 ? 4.527 1.829 8.414 1 95.62 119 LYS B O 1
ATOM 2459 N N . TRP B 1 120 ? 6.203 2.867 7.469 1 97.69 120 TRP B N 1
ATOM 2460 C CA . TRP B 1 120 ? 5.391 3.871 6.789 1 97.69 120 TRP B CA 1
ATOM 2461 C C . TRP B 1 120 ? 4.438 3.219 5.793 1 97.69 120 TRP B C 1
ATOM 2463 O O . TRP B 1 120 ? 4.863 2.457 4.922 1 97.69 120 TRP B O 1
ATOM 2473 N N . VAL B 1 121 ? 3.143 3.477 5.961 1 97.81 121 VAL B N 1
ATOM 2474 C CA . VAL B 1 121 ? 2.096 3.158 4.996 1 97.81 121 VAL B CA 1
ATOM 2475 C C . VAL B 1 121 ? 1.519 4.449 4.418 1 97.81 121 VAL B C 1
ATOM 2477 O O . VAL B 1 121 ? 0.577 5.02 4.973 1 97.81 121 VAL B O 1
ATOM 2480 N N . PRO B 1 122 ? 2.062 4.879 3.312 1 98.31 122 PRO B N 1
ATOM 2481 C CA . PRO B 1 122 ? 1.507 6.105 2.738 1 98.31 122 PRO B CA 1
ATOM 2482 C C . PRO B 1 122 ? 0.031 5.969 2.371 1 98.31 122 PRO B C 1
ATOM 2484 O O . PRO B 1 122 ? -0.38 4.941 1.824 1 98.31 122 PRO B O 1
ATOM 2487 N N . HIS B 1 123 ? -0.74 6.969 2.719 1 98.25 123 HIS B N 1
ATOM 2488 C CA . HIS B 1 123 ? -2.178 6.879 2.496 1 98.25 123 HIS B CA 1
ATOM 2489 C C . HIS B 1 123 ? -2.816 8.266 2.449 1 98.25 123 HIS B C 1
ATOM 2491 O O . HIS B 1 123 ? -2.312 9.203 3.066 1 98.25 123 HIS B O 1
ATOM 2497 N N . CYS B 1 124 ? -3.828 8.398 1.688 1 98 124 CYS B N 1
ATOM 2498 C CA . CYS B 1 124 ? -4.727 9.539 1.666 1 98 124 CYS B CA 1
ATOM 2499 C C . CYS B 1 124 ? -6.098 9.172 2.221 1 98 124 CYS B C 1
ATOM 2501 O O . CYS B 1 124 ? -6.906 8.555 1.528 1 98 124 CYS B O 1
ATOM 2503 N N . THR B 1 125 ? -6.367 9.578 3.441 1 97 125 THR B N 1
ATOM 2504 C CA . THR B 1 125 ? -7.57 9.164 4.16 1 97 125 THR B CA 1
ATOM 2505 C C . THR B 1 125 ? -8.812 9.773 3.523 1 97 125 THR B C 1
ATOM 2507 O O . THR B 1 125 ? -8.836 10.961 3.191 1 97 125 THR B O 1
ATOM 2510 N N . ILE B 1 126 ? -9.797 8.961 3.348 1 96.19 126 ILE B N 1
ATOM 2511 C CA . ILE B 1 126 ? -11.039 9.477 2.787 1 96.19 126 ILE B CA 1
ATOM 2512 C C . ILE B 1 126 ? -12.156 9.383 3.828 1 96.19 126 ILE B C 1
ATOM 2514 O O . ILE B 1 126 ? -13.156 10.094 3.742 1 96.19 126 ILE B O 1
ATOM 2518 N N . ALA B 1 127 ? -12.031 8.508 4.77 1 95.31 127 ALA B N 1
ATOM 2519 C CA . ALA B 1 127 ? -12.93 8.414 5.922 1 95.31 127 ALA B CA 1
ATOM 2520 C C . ALA B 1 127 ? -12.227 7.766 7.109 1 95.31 127 ALA B C 1
ATOM 2522 O O . ALA B 1 127 ? -11.367 6.898 6.934 1 95.31 127 ALA B O 1
ATOM 2523 N N . ASN B 1 128 ? -12.586 8.188 8.32 1 93.12 128 ASN B N 1
ATOM 2524 C CA . ASN B 1 128 ? -11.906 7.617 9.477 1 93.12 128 ASN B CA 1
ATOM 2525 C C . ASN B 1 128 ? -12.844 7.504 10.68 1 93.12 128 ASN B C 1
ATOM 2527 O O . ASN B 1 128 ? -13.961 8.039 10.656 1 93.12 128 ASN B O 1
ATOM 2531 N N . ARG B 1 129 ? -12.391 6.641 11.625 1 89.69 129 ARG B N 1
ATOM 2532 C CA . ARG B 1 129 ? -13.117 6.41 12.867 1 89.69 129 ARG B CA 1
ATOM 2533 C C . ARG B 1 129 ? -14.523 5.895 12.602 1 89.69 129 ARG B C 1
ATOM 2535 O O . ARG B 1 129 ? -15.492 6.398 13.164 1 89.69 129 ARG B O 1
ATOM 2542 N N . LEU B 1 130 ? -14.602 4.977 11.727 1 93 130 LEU B N 1
ATOM 2543 C CA . LEU B 1 130 ? -15.883 4.41 11.32 1 93 130 LEU B CA 1
ATOM 2544 C C . LEU B 1 130 ? -16.25 3.205 12.188 1 93 130 LEU B C 1
ATOM 2546 O O . LEU B 1 130 ? -15.398 2.346 12.445 1 93 130 LEU B O 1
ATOM 2550 N N . HIS B 1 131 ? -17.375 3.229 12.703 1 92.38 131 HIS B N 1
ATOM 2551 C CA . HIS B 1 131 ? -17.875 1.967 13.25 1 92.38 131 HIS B CA 1
ATOM 2552 C C . HIS B 1 131 ? -18.328 1.028 12.141 1 92.38 131 HIS B C 1
ATOM 2554 O O . HIS B 1 131 ? -18.328 1.399 10.961 1 92.38 131 HIS B O 1
ATOM 2560 N N . THR B 1 132 ? -18.781 -0.132 12.484 1 92.25 132 THR B N 1
ATOM 2561 C CA . THR B 1 132 ? -18.969 -1.224 11.539 1 92.25 132 THR B CA 1
ATOM 2562 C C . THR B 1 132 ? -19.984 -0.836 10.469 1 92.25 132 THR B C 1
ATOM 2564 O O . THR B 1 132 ? -19.734 -1.009 9.273 1 92.25 132 THR B O 1
ATOM 2567 N N . LYS B 1 133 ? -21.141 -0.319 10.836 1 93.94 133 LYS B N 1
ATOM 2568 C CA . LYS B 1 133 ? -22.172 0.042 9.875 1 93.94 133 LYS B CA 1
ATOM 2569 C C . LYS B 1 133 ? -21.688 1.136 8.93 1 93.94 133 LYS B C 1
ATOM 2571 O O . LYS B 1 133 ? -21.906 1.054 7.715 1 93.94 133 LYS B O 1
ATOM 2576 N N . GLN B 1 134 ? -21.078 2.166 9.469 1 94.81 134 GLN B N 1
ATOM 2577 C CA . GLN B 1 134 ? -20.531 3.246 8.664 1 94.81 134 GLN B CA 1
ATOM 2578 C C . GLN B 1 134 ? -19.453 2.725 7.715 1 94.81 134 GLN B C 1
ATOM 2580 O O . GLN B 1 134 ? -19.422 3.094 6.535 1 94.81 134 GLN B O 1
ATOM 2585 N N . PHE B 1 135 ? -18.672 1.901 8.297 1 94.12 135 PHE B N 1
ATOM 2586 C CA . PHE B 1 135 ? -17.578 1.291 7.555 1 94.12 135 PHE B CA 1
ATOM 2587 C C . PHE B 1 135 ? -18.094 0.562 6.32 1 94.12 135 PHE B C 1
ATOM 2589 O O . PHE B 1 135 ? -17.625 0.795 5.211 1 94.12 135 PHE B O 1
ATOM 2596 N N . LEU B 1 136 ? -19.062 -0.238 6.484 1 94.62 136 LEU B N 1
ATOM 2597 C CA . LEU B 1 136 ? -19.625 -1.015 5.387 1 94.62 136 LEU B CA 1
ATOM 2598 C C . LEU B 1 136 ? -20.297 -0.104 4.363 1 94.62 136 LEU B C 1
ATOM 2600 O O . LEU B 1 136 ? -20.219 -0.358 3.158 1 94.62 136 LEU B O 1
ATOM 2604 N N . SER B 1 137 ? -20.938 0.917 4.801 1 95.44 137 SER B N 1
ATOM 2605 C CA . SER B 1 137 ? -21.578 1.869 3.893 1 95.44 137 SER B CA 1
ATOM 2606 C C . SER B 1 137 ? -20.547 2.564 3.012 1 95.44 137 SER B C 1
ATOM 2608 O O . SER B 1 137 ? -20.766 2.738 1.812 1 95.44 137 SER B O 1
ATOM 2610 N N . VAL B 1 138 ? -19.469 2.924 3.604 1 95.19 138 VAL B N 1
ATOM 2611 C CA . VAL B 1 138 ? -18.406 3.594 2.879 1 95.19 138 VAL B CA 1
ATOM 2612 C C . VAL B 1 138 ? -17.828 2.658 1.814 1 95.19 138 VAL B C 1
ATOM 2614 O O . VAL B 1 138 ? -17.641 3.057 0.662 1 95.19 138 VAL B O 1
ATOM 2617 N N . LEU B 1 139 ? -17.641 1.421 2.188 1 94.69 139 LEU B N 1
ATOM 2618 C CA . LEU B 1 139 ? -17.016 0.475 1.266 1 94.69 139 LEU B CA 1
ATOM 2619 C C . LEU B 1 139 ? -17.984 0.11 0.135 1 94.69 139 LEU B C 1
ATOM 2621 O O . LEU B 1 139 ? -17.547 -0.134 -0.994 1 94.69 139 LEU B O 1
ATOM 2625 N N . GLU B 1 140 ? -19.203 0.083 0.48 1 94.69 140 GLU B N 1
ATOM 2626 C CA . GLU B 1 140 ? -20.188 -0.13 -0.576 1 94.69 140 GLU B CA 1
ATOM 2627 C C . GLU B 1 140 ? -20.156 1.008 -1.594 1 94.69 140 GLU B C 1
ATOM 2629 O O . GLU B 1 140 ? -20.188 0.767 -2.803 1 94.69 140 GLU B O 1
ATOM 2634 N N . TYR B 1 141 ? -20.141 2.197 -1.102 1 94.06 141 TYR B N 1
ATOM 2635 C CA . TYR B 1 141 ? -20.062 3.371 -1.964 1 94.06 141 TYR B CA 1
ATOM 2636 C C . TYR B 1 141 ? -18.828 3.326 -2.852 1 94.06 141 TYR B C 1
ATOM 2638 O O . TYR B 1 141 ? -18.922 3.566 -4.059 1 94.06 141 TYR B O 1
ATOM 2646 N N . ILE B 1 142 ? -17.703 2.994 -2.281 1 92.25 142 ILE B N 1
ATOM 2647 C CA . ILE B 1 142 ? -16.422 2.984 -2.977 1 92.25 142 ILE B CA 1
ATOM 2648 C C . ILE B 1 142 ? -16.422 1.871 -4.023 1 92.25 142 ILE B C 1
ATOM 2650 O O . ILE B 1 142 ? -15.867 2.043 -5.117 1 92.25 142 ILE B O 1
ATOM 2654 N N . TYR B 1 143 ? -16.938 0.743 -3.635 1 90.25 143 TYR B N 1
ATOM 2655 C CA . TYR B 1 143 ? -17.031 -0.385 -4.555 1 90.25 143 TYR B CA 1
ATOM 2656 C C . TYR B 1 143 ? -17.703 0.026 -5.863 1 90.25 143 TYR B C 1
ATOM 2658 O O . TYR B 1 143 ? -17.266 -0.385 -6.941 1 90.25 143 TYR B O 1
ATOM 2666 N N . GLU B 1 144 ? -18.578 0.918 -5.801 1 89.12 144 GLU B N 1
ATOM 2667 C CA . GLU B 1 144 ? -19.406 1.281 -6.957 1 89.12 144 GLU B CA 1
ATOM 2668 C C . GLU B 1 144 ? -18.781 2.443 -7.727 1 89.12 144 GLU B C 1
ATOM 2670 O O . GLU B 1 144 ? -18.984 2.568 -8.938 1 89.12 144 GLU B O 1
ATOM 2675 N N . LYS B 1 145 ? -18.047 3.238 -7.039 1 88.19 145 LYS B N 1
ATOM 2676 C CA . LYS B 1 145 ? -17.719 4.523 -7.648 1 88.19 145 LYS B CA 1
ATOM 2677 C C . LYS B 1 145 ? -16.219 4.688 -7.801 1 88.19 145 LYS B C 1
ATOM 2679 O O . LYS B 1 145 ? -15.75 5.594 -8.492 1 88.19 145 LYS B O 1
ATOM 2684 N N . PHE B 1 146 ? -15.492 3.873 -7.242 1 87.62 146 PHE B N 1
ATOM 2685 C CA . PHE B 1 146 ? -14.047 4.062 -7.254 1 87.62 146 PHE B CA 1
ATOM 2686 C C . PHE B 1 146 ? -13.508 4.008 -8.672 1 87.62 146 PHE B C 1
ATOM 2688 O O . PHE B 1 146 ? -13.93 3.17 -9.477 1 87.62 146 PHE B O 1
ATOM 2695 N N . ASP B 1 147 ? -12.555 4.965 -8.922 1 86.12 147 ASP B N 1
ATOM 2696 C CA . ASP B 1 147 ? -11.758 4.953 -10.141 1 86.12 147 ASP B CA 1
ATOM 2697 C C . ASP B 1 147 ? -10.289 5.242 -9.836 1 86.12 147 ASP B C 1
ATOM 2699 O O . ASP B 1 147 ? -9.977 5.961 -8.891 1 86.12 147 ASP B O 1
ATOM 2703 N N . PHE B 1 148 ? -9.43 4.602 -10.641 1 83.75 148 PHE B N 1
ATOM 2704 C CA . PHE B 1 148 ? -7.996 4.871 -10.586 1 83.75 148 PHE B CA 1
ATOM 2705 C C . PHE B 1 148 ? -7.719 6.359 -10.75 1 83.75 148 PHE B C 1
ATOM 2707 O O . PHE B 1 148 ? -8.266 7.004 -11.648 1 83.75 148 PHE B O 1
ATOM 2714 N N . VAL B 1 149 ? -6.879 6.902 -9.781 1 91.44 149 VAL B N 1
ATOM 2715 C CA . VAL B 1 149 ? -6.602 8.328 -9.859 1 91.44 149 VAL B CA 1
ATOM 2716 C C . VAL B 1 149 ? -5.098 8.57 -9.727 1 91.44 149 VAL B C 1
ATOM 2718 O O . VAL B 1 149 ? -4.379 7.754 -9.148 1 91.44 149 VAL B O 1
ATOM 2721 N N . THR B 1 150 ? -4.684 9.602 -10.359 1 96.31 150 THR B N 1
ATOM 2722 C CA . THR B 1 150 ? -3.299 10.047 -10.281 1 96.31 150 THR B CA 1
ATOM 2723 C C . THR B 1 150 ? -3.217 11.469 -9.734 1 96.31 150 THR B C 1
ATOM 2725 O O . THR B 1 150 ? -4.172 12.242 -9.852 1 96.31 150 THR B O 1
ATOM 2728 N N . ALA B 1 151 ? -2.16 11.734 -9.047 1 97 151 ALA B N 1
ATOM 2729 C CA . ALA B 1 151 ? -1.988 13.055 -8.438 1 97 151 ALA B CA 1
ATOM 2730 C C . ALA B 1 151 ? -0.526 13.492 -8.477 1 97 151 ALA B C 1
ATOM 2732 O O . ALA B 1 151 ? 0.379 12.648 -8.43 1 97 151 ALA B O 1
ATOM 2733 N N . SER B 1 152 ? -0.324 14.727 -8.539 1 96.38 152 SER B N 1
ATOM 2734 C CA . SER B 1 152 ? 0.999 15.297 -8.297 1 96.38 152 SER B CA 1
ATOM 2735 C C . SER B 1 152 ? 1.128 15.812 -6.867 1 96.38 152 SER B C 1
ATOM 2737 O O . SER B 1 152 ? 0.266 16.547 -6.391 1 96.38 152 SER B O 1
ATOM 2739 N N . ILE B 1 153 ? 2.135 15.367 -6.227 1 96.81 153 ILE B N 1
ATOM 2740 C CA . ILE B 1 153 ? 2.449 15.977 -4.938 1 96.81 153 ILE B CA 1
ATOM 2741 C C . ILE B 1 153 ? 3.057 17.359 -5.16 1 96.81 153 ILE B C 1
ATOM 2743 O O . ILE B 1 153 ? 4.102 17.5 -5.801 1 96.81 153 ILE B O 1
ATOM 2747 N N . GLU B 1 154 ? 2.471 18.359 -4.555 1 95.94 154 GLU B N 1
ATOM 2748 C CA . GLU B 1 154 ? 2.881 19.703 -4.941 1 95.94 154 GLU B CA 1
ATOM 2749 C C . GLU B 1 154 ? 3.484 20.453 -3.76 1 95.94 154 GLU B C 1
ATOM 2751 O O . GLU B 1 154 ? 4.336 21.328 -3.945 1 95.94 154 GLU B O 1
ATOM 2756 N N . LYS B 1 155 ? 3.053 20.141 -2.559 1 96.38 155 LYS B N 1
ATOM 2757 C CA . LYS B 1 155 ? 3.504 20.938 -1.424 1 96.38 155 LYS B CA 1
ATOM 2758 C C . LYS B 1 155 ? 3.803 20.062 -0.215 1 96.38 155 LYS B C 1
ATOM 2760 O O . LYS B 1 155 ? 3.182 19 -0.036 1 96.38 155 LYS B O 1
ATOM 2765 N N . LEU B 1 156 ? 4.754 20.5 0.567 1 97.56 156 LEU B N 1
ATOM 2766 C CA . LEU B 1 156 ? 4.926 20.031 1.94 1 97.56 156 LEU B CA 1
ATOM 2767 C C . LEU B 1 156 ? 4.453 21.094 2.932 1 97.56 156 LEU B C 1
ATOM 2769 O O . LEU B 1 156 ? 4.773 22.266 2.783 1 97.56 156 LEU B O 1
ATOM 2773 N N . LYS B 1 157 ? 3.676 20.641 3.854 1 97.5 157 LYS B N 1
ATOM 2774 C CA . LYS B 1 157 ? 3.137 21.562 4.852 1 97.5 157 LYS B CA 1
ATOM 2775 C C . LYS B 1 157 ? 3.383 21.047 6.266 1 97.5 157 LYS B C 1
ATOM 2777 O O . LYS B 1 157 ? 3.236 19.844 6.531 1 97.5 157 LYS B O 1
ATOM 2782 N N . LEU B 1 158 ? 3.834 21.906 7.121 1 98.12 158 LEU B N 1
ATOM 2783 C CA . LEU B 1 158 ? 3.836 21.641 8.555 1 98.12 158 LEU B CA 1
ATOM 2784 C C . LEU B 1 158 ? 2.512 22.062 9.188 1 98.12 158 LEU B C 1
ATOM 2786 O O . LEU B 1 158 ? 2.084 23.203 9.055 1 98.12 158 LEU B O 1
ATOM 2790 N N . ILE B 1 159 ? 1.91 21.078 9.844 1 97.25 159 ILE B N 1
ATOM 2791 C CA . ILE B 1 159 ? 0.633 21.406 10.469 1 97.25 159 ILE B CA 1
ATOM 2792 C C . ILE B 1 159 ? 0.699 21.125 11.961 1 97.25 159 ILE B C 1
ATOM 2794 O O . ILE B 1 159 ? 1.535 20.328 12.414 1 97.25 159 ILE B O 1
ATOM 2798 N N . LYS B 1 160 ? -0.1 21.781 12.703 1 95.88 160 LYS B N 1
ATOM 2799 C CA . LYS B 1 160 ? -0.381 21.484 14.102 1 95.88 160 LYS B CA 1
ATOM 2800 C C . LYS B 1 160 ? -1.792 20.922 14.273 1 95.88 160 LYS B C 1
ATOM 2802 O O . LYS B 1 160 ? -2.76 21.516 13.781 1 95.88 160 LYS B O 1
ATOM 2807 N N . VAL B 1 161 ? -1.838 19.797 14.867 1 91.38 161 VAL B N 1
ATOM 2808 C CA . VAL B 1 161 ? -3.129 19.156 15.117 1 91.38 161 VAL B CA 1
ATOM 2809 C C . VAL B 1 161 ? -3.604 19.5 16.531 1 91.38 161 VAL B C 1
ATOM 2811 O O . VAL B 1 161 ? -2.879 19.281 17.5 1 91.38 161 VAL B O 1
ATOM 2814 N N . ASN B 1 162 ? -4.738 20 16.547 1 88.44 162 ASN B N 1
ATOM 2815 C CA . ASN B 1 162 ? -5.336 20.375 17.828 1 88.44 162 ASN B CA 1
ATOM 2816 C C . ASN B 1 162 ? -6.316 19.328 18.328 1 88.44 162 ASN B C 1
ATOM 2818 O O . ASN B 1 162 ? -7.172 18.859 17.562 1 88.44 162 ASN B O 1
ATOM 2822 N N . TYR B 1 163 ? -6.094 18.906 19.516 1 83.56 163 TYR B N 1
ATOM 2823 C CA . TYR B 1 163 ? -6.926 17.859 20.094 1 83.56 163 TYR B CA 1
ATOM 2824 C C . TYR B 1 163 ? -7.875 18.438 21.141 1 83.56 163 TYR B C 1
ATOM 2826 O O . TYR B 1 163 ? -7.523 19.375 21.859 1 83.56 163 TYR B O 1
ATOM 2834 N N . GLU B 1 164 ? -9.125 18.016 21.078 1 80.75 164 GLU B N 1
ATOM 2835 C CA . GLU B 1 164 ? -10.109 18.234 22.125 1 80.75 164 GLU B CA 1
ATOM 2836 C C . GLU B 1 164 ? -10.688 16.906 22.625 1 80.75 164 GLU B C 1
ATOM 2838 O O . GLU B 1 164 ? -11.25 16.141 21.828 1 80.75 164 GLU B O 1
ATOM 2843 N N . ASN B 1 165 ? -10.594 16.625 23.906 1 81 165 ASN B N 1
ATOM 2844 C CA . ASN B 1 165 ? -11.078 15.398 24.516 1 81 165 ASN B CA 1
ATOM 2845 C C . ASN B 1 165 ? -10.555 14.156 23.797 1 81 165 ASN B C 1
ATOM 2847 O O . ASN B 1 165 ? -11.312 13.25 23.484 1 81 165 ASN B O 1
ATOM 2851 N N . GLY B 1 166 ? -9.305 14.219 23.281 1 75.31 166 GLY B N 1
ATOM 2852 C CA . GLY B 1 166 ? -8.625 13.07 22.719 1 75.31 166 GLY B CA 1
ATOM 2853 C C . GLY B 1 166 ? -8.859 12.914 21.234 1 75.31 166 GLY B C 1
ATOM 2854 O O . GLY B 1 166 ? -8.312 12 20.609 1 75.31 166 GLY B O 1
ATOM 2855 N N . SER B 1 167 ? -9.648 13.805 20.703 1 77.62 167 SER B N 1
ATOM 2856 C CA . SER B 1 167 ? -9.93 13.734 19.281 1 77.62 167 SER B CA 1
ATOM 2857 C C . SER B 1 167 ? -9.352 14.93 18.531 1 77.62 167 SER B C 1
ATOM 2859 O O . SER B 1 167 ? -9.422 16.062 19.016 1 77.62 167 SER B O 1
ATOM 2861 N N . ALA B 1 168 ? -8.711 14.562 17.453 1 76.12 168 ALA B N 1
ATOM 2862 C CA . ALA B 1 168 ? -8.242 15.648 16.594 1 76.12 168 ALA B CA 1
ATOM 2863 C C . ALA B 1 168 ? -9.414 16.469 16.062 1 76.12 168 ALA B C 1
ATOM 2865 O O . ALA B 1 168 ? -10.258 15.945 15.328 1 76.12 168 ALA B O 1
ATOM 2866 N N . ILE B 1 169 ? -9.414 17.719 16.422 1 76.75 169 ILE B N 1
ATOM 2867 C CA . ILE B 1 169 ? -10.594 18.531 16.125 1 76.75 169 ILE B CA 1
ATOM 2868 C C . ILE B 1 169 ? -10.273 19.5 14.992 1 76.75 169 ILE B C 1
ATOM 2870 O O . ILE B 1 169 ? -11.164 19.891 14.227 1 76.75 169 ILE B O 1
ATOM 2874 N N . SER B 1 170 ? -9.031 19.859 14.93 1 86.19 170 SER B N 1
ATOM 2875 C CA . SER B 1 170 ? -8.656 20.812 13.891 1 86.19 170 SER B CA 1
ATOM 2876 C C . SER B 1 170 ? -7.152 20.781 13.625 1 86.19 170 SER B C 1
ATOM 2878 O O . SER B 1 170 ? -6.414 20.062 14.312 1 86.19 170 SER B O 1
ATOM 2880 N N . SER B 1 171 ? -6.867 21.438 12.539 1 91.62 171 SER B N 1
ATOM 2881 C CA . SER B 1 171 ? -5.453 21.578 12.219 1 91.62 171 SER B CA 1
ATOM 2882 C C . SER B 1 171 ? -5.145 22.984 11.711 1 91.62 171 SER B C 1
ATOM 2884 O O . SER B 1 171 ? -6.023 23.656 11.18 1 91.62 171 SER B O 1
ATOM 2886 N N . SER B 1 172 ? -4.008 23.422 12 1 94.06 172 SER B N 1
ATOM 2887 C CA . SER B 1 172 ? -3.506 24.703 11.508 1 94.06 172 SER B CA 1
ATOM 2888 C C . SER B 1 172 ? -2.24 24.531 10.68 1 94.06 172 SER B C 1
ATOM 2890 O O . SER B 1 172 ? -1.358 23.75 11.039 1 94.06 172 SER B O 1
ATOM 2892 N N . ILE B 1 173 ? -2.234 25.25 9.602 1 95.75 173 ILE B N 1
ATOM 2893 C CA . ILE B 1 173 ? -1.021 25.234 8.789 1 95.75 173 ILE B CA 1
ATOM 2894 C C . ILE B 1 173 ? 0.007 26.203 9.383 1 95.75 173 ILE B C 1
ATOM 2896 O O . ILE B 1 173 ? -0.274 27.391 9.562 1 95.75 173 ILE B O 1
ATOM 2900 N N . LEU B 1 174 ? 1.153 25.719 9.641 1 97.06 174 LEU B N 1
ATOM 2901 C CA . LEU B 1 174 ? 2.207 26.531 10.234 1 97.06 174 LEU B CA 1
ATOM 2902 C C . LEU B 1 174 ? 3.207 26.984 9.172 1 97.06 174 LEU B C 1
ATOM 2904 O O . LEU B 1 174 ? 3.836 28.031 9.312 1 97.06 174 LEU B O 1
ATOM 2908 N N . ALA B 1 175 ? 3.422 26.219 8.148 1 97.5 175 ALA B N 1
ATOM 2909 C CA . ALA B 1 175 ? 4.309 26.516 7.027 1 97.5 175 ALA B CA 1
ATOM 2910 C C . ALA B 1 175 ? 3.957 25.656 5.812 1 97.5 175 ALA B C 1
ATOM 2912 O O . ALA B 1 175 ? 3.441 24.547 5.953 1 97.5 175 ALA B O 1
ATOM 2913 N N . GLU B 1 176 ? 4.129 26.156 4.684 1 96.69 176 GLU B N 1
ATOM 2914 C CA . GLU B 1 176 ? 3.914 25.422 3.439 1 96.69 176 GLU B CA 1
ATOM 2915 C C . GLU B 1 176 ? 4.973 25.781 2.398 1 96.69 176 GLU B C 1
ATOM 2917 O O . GLU B 1 176 ? 5.348 26.938 2.26 1 96.69 176 GLU B O 1
ATOM 2922 N N . TYR B 1 177 ? 5.473 24.828 1.718 1 96.69 177 TYR B N 1
ATOM 2923 C CA . TYR B 1 177 ? 6.492 25 0.689 1 96.69 177 TYR B CA 1
ATOM 2924 C C . TYR B 1 177 ? 6.117 24.25 -0.582 1 96.69 177 TYR B C 1
ATOM 2926 O O . TYR B 1 177 ? 5.621 23.125 -0.519 1 96.69 177 TYR B O 1
ATOM 2934 N N . ASN B 1 178 ? 6.355 24.812 -1.742 1 94.31 178 ASN B N 1
ATOM 2935 C CA . ASN B 1 178 ? 6.133 24.156 -3.027 1 94.31 178 ASN B CA 1
ATOM 2936 C C . ASN B 1 178 ? 7.289 23.234 -3.387 1 94.31 178 ASN B C 1
ATOM 2938 O O . ASN B 1 178 ? 8.453 23.625 -3.33 1 94.31 178 ASN B O 1
ATOM 2942 N N . LEU B 1 179 ? 6.867 21.984 -3.66 1 90.88 179 LEU B N 1
ATOM 2943 C CA . LEU B 1 179 ? 7.871 21.094 -4.242 1 90.88 179 LEU B CA 1
ATOM 2944 C C . LEU B 1 179 ? 8.125 21.453 -5.703 1 90.88 179 LEU B C 1
ATOM 2946 O O . LEU B 1 179 ? 7.195 21.797 -6.438 1 90.88 179 LEU B O 1
ATOM 2950 N N . LYS B 1 180 ? 9.297 21.828 -6.086 1 70.38 180 LYS B N 1
ATOM 2951 C CA . LYS B 1 180 ? 9.672 22.281 -7.422 1 70.38 180 LYS B CA 1
ATOM 2952 C C . LYS B 1 180 ? 9.188 21.312 -8.492 1 70.38 180 LYS B C 1
ATOM 2954 O O . LYS B 1 180 ? 9.188 20.094 -8.266 1 70.38 180 LYS B O 1
ATOM 2959 N N . ARG B 1 181 ? 8.273 21.781 -9.422 1 60.62 181 ARG B N 1
ATOM 2960 C CA . ARG B 1 181 ? 7.926 21.016 -10.609 1 60.62 181 ARG B CA 1
ATOM 2961 C C . ARG B 1 181 ? 8.961 21.219 -11.711 1 60.62 181 ARG B C 1
ATOM 2963 O O . ARG B 1 181 ? 9.562 22.297 -11.82 1 60.62 181 ARG B O 1
ATOM 2970 N N . MET B 1 182 ? 9.641 20.25 -12.156 1 45.94 182 MET B N 1
ATOM 2971 C CA . MET B 1 182 ? 10.469 20.469 -13.336 1 45.94 182 MET B CA 1
ATOM 2972 C C . MET B 1 182 ? 9.68 21.172 -14.438 1 45.94 182 MET B C 1
ATOM 2974 O O . MET B 1 182 ? 8.508 20.875 -14.656 1 45.94 182 MET B O 1
ATOM 2978 N N . GLU B 1 183 ? 10.039 22.359 -14.766 1 39.81 183 GLU B N 1
ATOM 2979 C CA . GLU B 1 183 ? 9.586 22.984 -16 1 39.81 183 GLU B CA 1
ATOM 2980 C C . GLU B 1 183 ? 9.578 22 -17.156 1 39.81 183 GLU B C 1
ATOM 2982 O O . GLU B 1 183 ? 10.586 21.344 -17.438 1 39.81 183 GLU B O 1
ATOM 2987 N N . THR B 1 184 ? 8.578 21.219 -17.266 1 37.97 184 THR B N 1
ATOM 2988 C CA . THR B 1 184 ? 8.547 20.625 -18.594 1 37.97 184 THR B CA 1
ATOM 2989 C C . THR B 1 184 ? 8.906 21.656 -19.656 1 37.97 184 THR B C 1
ATOM 2991 O O . THR B 1 184 ? 8.336 22.75 -19.672 1 37.97 184 THR B O 1
ATOM 2994 N N . SER B 1 185 ? 10.18 21.672 -20.047 1 29.52 185 SER B N 1
ATOM 2995 C CA . SER B 1 185 ? 10.414 22.438 -21.266 1 29.52 185 SER B CA 1
ATOM 2996 C C . SER B 1 185 ? 9.258 22.281 -22.25 1 29.52 185 SER B C 1
ATOM 2998 O O . SER B 1 185 ? 8.953 21.172 -22.672 1 29.52 185 SER B O 1
ATOM 3000 N N . ARG B 1 186 ? 8.375 23.156 -22.25 1 22.11 186 ARG B N 1
ATOM 3001 C CA . ARG B 1 186 ? 7.535 23.25 -23.438 1 22.11 186 ARG B CA 1
ATOM 3002 C C . ARG B 1 186 ? 8.383 23.469 -24.688 1 22.11 186 ARG B C 1
ATOM 3004 O O . ARG B 1 186 ? 9.32 24.266 -24.672 1 22.11 186 ARG B O 1
#

pLDDT: mean 91.8, std 11.33, range [22.11, 98.31]

InterPro domains:
  IPR009097 Cyclic phosphodiesterase [SSF55144] (2-163)

Sequence (372 aa):
MYAIIATFDRVFTNKITELQNELTNVIGTNQLAGVEPHITLADYNELDVHLYTEKLGEFVAIQENMDAVTFPSVGIFPTNGTVFLAPTVTSELLKLHHSYHDYFKTFHDNPNSYYVPGKWVPHCTIANRLHTKQFLSVLEYIYEKFDFVTASIEKLKLIKVNYENGSAISSSILAEYNLKRMETSRMYAIIATFDRVFTNKITELQNELTNVIGTNQLAGVEPHITLADYNELDVHLYTEKLGEFVAIQENMDAVTFPSVGIFPTNGTVFLAPTVTSELLKLHHSYHDYFKTFHDNPNSYYVPGKWVPHCTIANRLHTKQFLSVLEYIYEKFDFVTASIEKLKLIKVNYENGSAISSSILAEYNLKRMETSR

Foldseek 3Di:
DKWKWWDWDPVVQVVLVVLLVVLCVQQVDFQPQPDTWTWTLDGAPDDPLVVVQVLVQVVLVPDDFDDKWKFADWDADPVWLWIWGFTDDDPNNLCSSVSVCVSCVVRDDDPPDCNHPPRRGTTTTSGTRDDDVSSVSSVVVCVVDPDMDITGGFKIWMKDFDDDPRGGNHIDTPDMDTRDHPPPPD/DKWKWWDWDPVVQVVLVVLLVVLCVQQVDFQPQPDTWTWTLDGAPDDPLVVVQVLVQVLLVPDDFDDKWKFADWDADPVQLWIWGFTDDDPNNLCSSVSVCVSCVVRDDDPPDCNHPPRRGTTTTSGTRDDDVSSVSSVVVCVVDPDMDITGGFKIWMKDFDDDPRGGNHIDTPDMDTRDHPPPPD

Organism: Bacillus cereus (strain ATCC 14579 / DSM 31 / CCUG 7414 / JCM 2152 / NBRC 15305 / NCIMB 9373 / NCTC 2599 / NRRL B-3711) (NCBI:txid226900)

Radius of gyration: 21.33 Å; Cα contacts (8 Å, |Δi|>4): 723; chains: 2; bounding box: 48×54×48 Å

Nearest PDB structures (foldseek):
  1jh6-assembly1_A  TM=8.225E-01  e=1.152E-08  Arabidopsis thaliana
  5ldo-assembly3_C  TM=6.594E-01  e=1.365E-05  Escherichia coli BL21(DE3)
  5ldo-assembly1_A  TM=6.515E-01  e=5.127E-05  Escherichia coli BL21(DE3)
  5ldq-assembly2_B  TM=6.738E-01  e=9.115E-05  Escherichia coli BL21(DE3)
  4qak-assembly2_B  TM=6.503E-01  e=9.655E-05  Escherichia coli K-12

Solvent-accessible surface area (backbone atoms only — not comparable to full-atom values): 20218 Å² total; per-residue (Å²): 73,34,34,37,30,37,26,52,35,68,70,44,40,51,54,50,52,50,50,31,51,53,47,25,69,72,52,72,62,60,69,65,25,84,57,71,62,34,30,66,54,40,65,29,74,65,73,65,60,70,64,49,50,55,51,47,52,55,52,42,70,70,48,73,59,73,74,68,42,40,30,71,32,40,29,30,35,52,93,54,29,31,33,23,42,26,52,46,76,30,73,66,58,49,45,54,51,48,52,48,51,62,72,45,50,91,60,67,72,53,93,81,45,59,43,40,89,79,51,34,68,67,38,30,68,55,41,40,73,33,52,72,70,44,42,52,52,52,50,53,54,40,50,73,62,66,70,76,44,65,34,39,73,34,31,43,30,38,31,40,45,39,68,55,97,89,36,61,64,34,58,42,81,76,45,74,45,67,44,55,70,67,75,70,81,125,75,34,34,37,30,38,26,50,34,68,70,44,39,51,54,50,50,51,50,31,52,53,47,24,70,72,52,73,63,59,67,66,25,83,57,72,62,35,31,66,53,40,66,29,74,65,74,63,59,69,65,48,50,57,50,48,53,56,52,40,72,70,48,72,60,71,73,67,44,41,30,73,32,39,28,30,35,51,94,55,29,30,34,23,40,26,53,44,75,32,73,66,59,47,44,53,52,49,53,48,51,62,72,46,50,89,59,66,71,52,94,80,46,61,41,41,87,80,51,36,67,67,37,30,69,55,42,39,72,33,53,72,71,43,42,51,52,51,50,53,52,40,50,73,63,67,69,78,43,64,36,39,74,33,30,44,30,38,32,40,45,39,66,57,97,88,34,62,63,34,57,42,81,76,46,74,45,68,45,52,71,68,73,68,80,123

Secondary structure (DSSP, 8-state):
-EEEEEEE-HHHHHHHHHHHHHHHHHHS----TTPPSEEEEEEESS--HHHHHHHHHHHHHTPPP-PPEEE-EEEEEGGGTEEEEEPP--HHHHHHHHHHHHHTGGG---TT-TTSTTT----EEEE-S--HHHHHHHHHHHHHH---EEE-EEEEEEEEEEEETTEEEEEEEEEEEEPPP-----/-EEEEEEE-HHHHHHHHHHHHHHHHHHS----TTPPSEEEEEEESS--HHHHHHHHHHHHHTPPP-PPEEE-EEEEETTTTEEEEEPP--HHHHHHHHHHHHHTGGG---TT-TTSTTT----EEEE-S--HHHHHHHHHHHHHH---EEE-EEEEEEEEEEEETTEEEEEEEEEEEEPPP-----

=== Feature glossary ===
Each block in this record encodes a different view of the same protein. In brief:

Predicted aligned error. PAE(i, j) answers: if I align the predicted and true structures on residue i, how far off (in Å) do I expect residue j to be? A block-diagonal PAE matrix with low values on the blocks and high values off-diagonal is the signature of a multi-domain protein with confidently predicted domains but uncertain inter-domain orientation.

Contact-map, Ramachandran, and PAE plots. Plot images: a contact map (which residues are close in 3D, as an N×N binary image), a Ramachandran scatter (backbone torsion angles, revealing secondary-structure composition at a glance), and — for AlphaFold structures — a PAE heatmap (pairwise prediction confidence).

Backbone torsions (φ/ψ). φ (phi) and ψ (psi) are the two rotatable backbone dihedrals per residue: φ is the C(i-1)–N–Cα–C torsion, ψ is the N–Cα–C–N(i+1) torsion, both in degrees on (−180°, 180°]. α-helical residues cluster near (−60°, −45°); β-strand residues near (−120°, +130°). A Ramachandran plot is simply a scatter of (φ, ψ) for every residue.

Foldseek 3Di. A 3Di character summarizes, for each residue, the relative orientation of the Cα frame of its nearest spatial neighbor. Because it encodes fold topology rather than chemistry, 3Di alignments detect remote structural similarity that sequence alignment misses.

Radius of gyration, Cα contacts, bounding box. Three whole-structure scalars: the radius of gyration (RMS distance of Cα from centroid, in Å), the count of Cα–Cα contacts (pairs closer than 8 Å and separated by more than four residues in sequence — i.e. tertiary, not local, contacts), and the bounding-box dimensions. Together they distinguish compact globular folds from extended fibres or disordered chains.

Sequence. Sequence gives the chain of amino acids in standard one-letter code (A=alanine, C=cysteine, …, Y=tyrosine), read N→C. It is the only feature that is directly encoded by the gene; all structural features are derived from the folded form of this sequence.

mmCIF coordinates. Atomic coordinates in PDBx/mmCIF format — the same representation the Protein Data Bank distributes. Each line of the _atom_site loop places one backbone atom in Cartesian space (units: ångströms, origin: arbitrary).

Secondary structure (3-state, P-SEA). Three-state secondary structure (P-SEA) collapses the eight DSSP classes into helix (a), strand (b), and coil (c). P-SEA assigns these from Cα geometry alone — distances and angles — without requiring backbone oxygens, so it works on any Cα trace.

InterPro / GO / CATH / organism. Functional annotations link the protein to curated databases. InterPro entries identify conserved domains and families by matching the sequence against member-database signatures (Pfam, PROSITE, CDD, …). Gene Ontology (GO) terms describe molecular function, biological process, and cellular component in a controlled vocabulary. CATH places the structure in a hierarchical fold classification (Class/Architecture/Topology/Homologous-superfamily). The organism is the source species.

B-factor. B-factor (Debye–Waller factor) reflects atomic displacement in the crystal lattice. It is an experimental observable (units Å²), not a prediction; low values mean the atom is pinned down, high values mean it moves or is heterogeneous across the crystal.

Rendered structure images. Structure images are PyMOL renders from six orthogonal camera directions. Cartoon representation draws helices as coils and strands as arrows; sticks shows the backbone as bonds; surface shows the solvent-excluded envelope. Rainbow coloring maps sequence position to hue (blue→red, N→C); chain coloring assigns a distinct color per polypeptide.

Solvent-accessible surface area. Solvent-accessible surface area (SASA) is the area in Å² traced out by the centre of a 1.4 Å probe sphere (a water molecule) rolled over the protein's van der Waals surface (Shrake–Rupley / Lee–Richards construction). Buried residues have near-zero SASA; fully exposed residues can exceed 200 Å². The total SASA scales roughly with the number of surface residues.

Secondary structure (8-state, DSSP). The SS8 string is DSSP's per-residue secondary-structure call. α-helix (H) means an i→i+4 H-bond ladder; β-strand (E) means the residue participates in a β-sheet; 3₁₀ (G) and π (I) are tighter and wider helices; T/S are turns/bends; '-' is loop.

pLDDT. For AlphaFold models, the B-factor field carries pLDDT — the model's own estimate of local accuracy on a 0–100 scale. Regions with pLDDT<50 should be treated as essentially unmodeled; they often correspond to intrinsically disordered segments.

Nearest PDB structures. Nearest PDB neighbors are the top structural matches found by Foldseek when searching this structure against the entire Protein Data Bank. Each hit reports a TM-score (0 to 1; >0.5 almost always implies the same fold) and an E-value. These are *structural* homologs — they may share no detectable sequence similarity.